Protein AF-A0A8B6CES2-F1 (afdb_monomer_lite)

Organism: Mytilus galloprovincialis (NCBI:txid29158)

Secondary structure (DSSP, 8-state):
-HHHHHHHHHHHSTT----SS-SSGGG-HHHHHHHHHHHHHTT---HHHHTT---TT-B--TTHHHH-TTSPBPPPP-SHHHHHHHHHHHHIIIIIHHHHHHHHHHHHHHHHHHHHHHHHHHHHHHHHHHHTSPPTTTHHHHHHHHHHHHHHHHHHHHTT-SS----SSSHHHHHHHHHHHHHHHHHHHHHHHTT--

Radius of gyration: 34.1 Å; chains: 1; bounding box: 51×44×96 Å

pLDDT: mean 79.06, std 12.4, range [38.41, 93.06]

InterPro domains:
  IPR050927 Transient receptor potential cation channel M [PTHR13800] (5-192)

Foldseek 3Di:
DQVLLVVQCCQQDPPDDQPCDDPDPVLRCVCSSPVQLVVLLVPDNPVCSSQQVDPPQADCDPVPVVVDSVHHHGTDGDPPSVVSSVVSSCCSVPVVVVVVVVVCVVVCVVVVVVVVVVVVVVVVVVVVVCVPADDPPCRVVVVVVVVVVCCVVVVVVVVVPVDDDDDDPPPPVVVVVVVVVVVVVVVVVVCVVVVVD

Sequence (197 aa):
MFAAGIVYHANVYPNHTVKAFPRDIQYWQIWSILKIPYWQVYGELNLDVLEGSEDTGCTSNSTLWKNDPSISRCPTSDWLPPVIAAIYMMLTNWLLLNIVIAMFSARFNLIMTKSSQKWRYHRHSVVIEYEHKIPSPLNIPFRVLIILFYVMCYLPFYLCNECAEETIQGHGIDEMLQRQREFARVILEEEKDKGLI

Structure (mmCIF, N/CA/C/O backbone):
data_AF-A0A8B6CES2-F1
#
_entry.id   AF-A0A8B6CES2-F1
#
loop_
_atom_site.group_PDB
_atom_site.id
_atom_site.type_symbol
_atom_site.label_atom_id
_atom_site.label_alt_id
_atom_site.label_comp_id
_atom_site.label_asym_id
_atom_site.label_entity_id
_atom_site.label_seq_id
_atom_site.pdbx_PDB_ins_code
_atom_site.Cartn_x
_atom_site.Cartn_y
_atom_site.Cartn_z
_atom_site.occupancy
_atom_site.B_iso_or_equiv
_atom_site.auth_seq_id
_atom_site.auth_comp_id
_atom_site.auth_asym_id
_atom_site.auth_atom_id
_atom_site.pdbx_PDB_model_num
ATOM 1 N N . MET A 1 1 ? 2.239 -6.691 -9.154 1.00 87.88 1 MET A N 1
ATOM 2 C CA . MET A 1 1 ? 3.319 -5.715 -8.895 1.00 87.88 1 MET A CA 1
ATOM 3 C C . MET A 1 1 ? 4.650 -6.173 -9.477 1.00 87.88 1 MET A C 1
ATOM 5 O O . MET A 1 1 ? 4.931 -5.752 -10.585 1.00 87.88 1 MET A O 1
ATOM 9 N N . PHE A 1 2 ? 5.416 -7.069 -8.835 1.00 91.00 2 PHE A N 1
ATOM 10 C CA . PHE A 1 2 ? 6.746 -7.483 -9.335 1.00 91.00 2 PHE A CA 1
ATOM 11 C C . PHE A 1 2 ? 6.748 -7.993 -10.784 1.00 91.00 2 PHE A C 1
ATOM 13 O O . PHE A 1 2 ? 7.552 -7.530 -11.582 1.00 91.00 2 PHE A O 1
ATOM 20 N N . ALA A 1 3 ? 5.825 -8.894 -11.138 1.00 91.62 3 ALA A N 1
ATOM 21 C CA . ALA A 1 3 ? 5.741 -9.430 -12.498 1.00 91.62 3 ALA A CA 1
ATOM 22 C C . ALA A 1 3 ? 5.507 -8.327 -13.548 1.00 91.62 3 ALA A C 1
ATOM 24 O O . ALA A 1 3 ? 6.270 -8.219 -14.501 1.00 91.62 3 ALA A O 1
ATOM 25 N N . ALA A 1 4 ? 4.506 -7.466 -13.332 1.00 92.06 4 ALA A N 1
ATOM 26 C CA . ALA A 1 4 ? 4.221 -6.337 -14.220 1.00 92.06 4 ALA A CA 1
ATOM 27 C C . ALA A 1 4 ? 5.411 -5.366 -14.311 1.00 92.06 4 ALA A C 1
ATOM 29 O O . ALA A 1 4 ? 5.800 -4.981 -15.406 1.00 92.06 4 ALA A O 1
ATOM 30 N N . GLY A 1 5 ? 6.048 -5.050 -13.178 1.00 92.38 5 GLY A N 1
ATOM 31 C CA . GLY A 1 5 ? 7.231 -4.191 -13.137 1.00 92.38 5 GLY A CA 1
ATOM 32 C C . GLY A 1 5 ? 8.399 -4.734 -13.960 1.00 92.38 5 GLY A C 1
ATOM 33 O O . GLY A 1 5 ? 9.013 -3.983 -14.712 1.00 92.38 5 GLY A O 1
ATOM 34 N N . ILE A 1 6 ? 8.695 -6.038 -13.857 1.00 91.31 6 ILE A N 1
ATOM 35 C CA . ILE A 1 6 ? 9.759 -6.680 -14.650 1.00 91.31 6 ILE A CA 1
ATOM 36 C C . ILE A 1 6 ? 9.425 -6.597 -16.139 1.00 91.31 6 ILE A C 1
ATOM 38 O O . ILE A 1 6 ? 10.293 -6.256 -16.939 1.00 91.31 6 ILE A O 1
ATOM 42 N N . VAL A 1 7 ? 8.172 -6.872 -16.510 1.00 92.56 7 VAL A N 1
ATOM 43 C CA . VAL A 1 7 ? 7.740 -6.827 -17.911 1.00 92.56 7 VAL A CA 1
ATOM 44 C C . VAL A 1 7 ? 7.814 -5.407 -18.472 1.00 92.56 7 VAL A C 1
ATOM 46 O O . VAL A 1 7 ? 8.318 -5.233 -19.579 1.00 92.56 7 VAL A O 1
ATOM 49 N N . TYR A 1 8 ? 7.392 -4.386 -17.724 1.00 92.25 8 TYR A N 1
ATOM 50 C CA . TYR A 1 8 ? 7.547 -2.992 -18.150 1.00 92.25 8 TYR A CA 1
ATOM 51 C C . TYR A 1 8 ? 9.015 -2.640 -18.357 1.00 92.25 8 TYR A C 1
ATOM 53 O O . TYR A 1 8 ? 9.394 -2.186 -19.429 1.00 92.25 8 TYR A O 1
ATOM 61 N N . HIS A 1 9 ? 9.856 -2.917 -17.363 1.00 89.19 9 HIS A N 1
ATOM 62 C CA . HIS A 1 9 ? 11.268 -2.555 -17.407 1.00 89.19 9 HIS A CA 1
ATOM 63 C C . HIS A 1 9 ? 12.026 -3.267 -18.539 1.00 89.19 9 HIS A C 1
ATOM 65 O O . HIS A 1 9 ? 12.917 -2.679 -19.147 1.00 89.19 9 HIS A O 1
ATOM 71 N N . ALA A 1 10 ? 11.669 -4.519 -18.842 1.00 89.75 10 ALA A N 1
ATOM 72 C CA . ALA A 1 10 ? 12.289 -5.299 -19.911 1.00 89.75 10 ALA A CA 1
ATOM 73 C C . ALA A 1 10 ? 11.923 -4.810 -21.322 1.00 89.75 10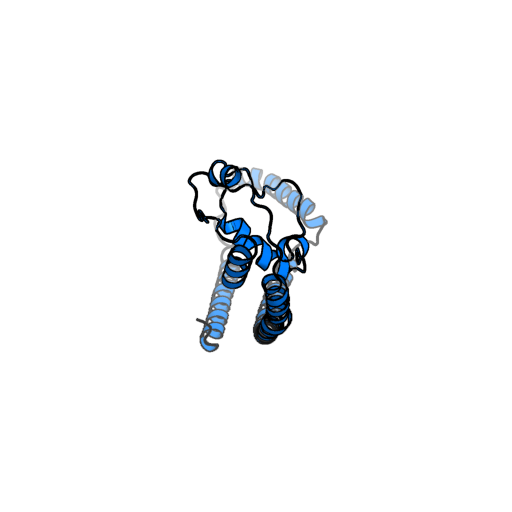 ALA A C 1
ATOM 75 O O . ALA A 1 10 ? 12.769 -4.884 -22.210 1.00 89.75 10 ALA A O 1
ATOM 76 N N . ASN A 1 11 ? 10.693 -4.323 -21.530 1.00 91.12 11 ASN A N 1
ATOM 77 C CA . ASN A 1 11 ? 10.252 -3.813 -22.834 1.00 91.12 11 ASN A CA 1
ATOM 78 C C . ASN A 1 11 ? 10.656 -2.346 -23.033 1.00 91.12 11 ASN A C 1
ATOM 80 O O . ASN A 1 11 ? 11.276 -2.011 -24.033 1.00 91.12 11 ASN A O 1
ATOM 84 N N . VAL A 1 12 ? 10.415 -1.488 -22.037 1.00 89.38 12 VAL A N 1
ATOM 85 C CA . VAL A 1 12 ? 10.734 -0.051 -22.115 1.00 89.38 12 VAL A CA 1
ATOM 86 C C . VAL A 1 12 ? 12.241 0.190 -22.261 1.00 89.38 12 VAL A C 1
ATOM 88 O O . VAL A 1 12 ? 12.670 1.096 -22.977 1.00 89.38 12 VAL A O 1
ATOM 91 N N . TYR A 1 13 ? 13.071 -0.638 -21.622 1.00 87.44 13 TYR A N 1
ATOM 92 C CA . TYR A 1 13 ? 14.521 -0.575 -21.755 1.00 87.44 13 TYR A CA 1
ATOM 93 C C . TYR A 1 13 ? 15.038 -1.889 -22.368 1.00 87.44 13 TYR A C 1
ATOM 95 O O . TYR A 1 13 ? 15.387 -2.822 -21.654 1.00 87.44 13 TYR A O 1
ATOM 103 N N . PRO A 1 14 ? 15.156 -2.020 -23.693 1.00 85.38 14 PRO A N 1
ATOM 104 C CA . PRO A 1 14 ? 15.777 -3.203 -24.280 1.00 85.38 14 PRO A CA 1
ATOM 105 C C . PRO A 1 14 ? 17.305 -3.161 -24.104 1.00 85.38 14 PRO A C 1
ATOM 107 O O . PRO A 1 14 ? 17.926 -2.096 -24.160 1.00 85.38 14 PRO A O 1
ATOM 110 N N . ASN A 1 15 ? 17.938 -4.325 -23.916 1.00 81.56 15 ASN A N 1
ATOM 111 C CA . ASN A 1 15 ? 19.404 -4.495 -23.848 1.00 81.56 15 ASN A CA 1
ATOM 112 C C . ASN A 1 15 ? 20.144 -3.646 -22.790 1.00 81.56 15 ASN A C 1
ATOM 114 O O . ASN A 1 15 ? 21.364 -3.459 -22.875 1.00 81.56 15 ASN A O 1
ATOM 118 N N . HIS A 1 16 ? 19.436 -3.145 -21.782 1.00 79.12 16 HIS A N 1
ATOM 119 C CA . HIS A 1 16 ? 20.048 -2.558 -20.596 1.00 79.12 16 HIS A CA 1
ATOM 120 C C . HIS A 1 16 ? 20.350 -3.667 -19.575 1.00 79.12 16 HIS A C 1
ATOM 122 O O . HIS A 1 16 ? 19.599 -4.630 -19.424 1.00 79.12 16 HIS A O 1
ATOM 128 N N . THR A 1 17 ? 21.470 -3.557 -18.868 1.00 75.38 17 THR A N 1
ATOM 129 C CA . THR A 1 17 ? 21.812 -4.513 -17.811 1.00 75.38 17 THR A CA 1
ATOM 130 C C . THR A 1 17 ? 21.247 -4.026 -16.486 1.00 75.38 17 THR A C 1
ATOM 132 O O . THR A 1 17 ? 21.699 -2.997 -15.979 1.00 75.38 17 THR A O 1
ATOM 135 N N . VAL A 1 18 ? 20.303 -4.772 -15.911 1.00 72.44 18 VAL A N 1
ATOM 136 C CA . VAL A 1 18 ? 19.785 -4.478 -14.572 1.00 72.44 18 VAL A CA 1
ATOM 137 C C . VAL A 1 18 ? 20.787 -4.951 -13.524 1.00 72.44 18 VAL A C 1
ATOM 139 O O . VAL A 1 18 ? 21.041 -6.147 -13.385 1.00 72.44 18 VAL A O 1
ATOM 142 N N . LYS A 1 19 ? 21.332 -4.024 -12.742 1.00 75.88 19 LYS A N 1
ATOM 143 C CA . LYS A 1 19 ? 22.009 -4.322 -11.480 1.00 75.88 19 LYS A CA 1
ATOM 144 C C . LYS A 1 19 ? 20.987 -4.094 -10.373 1.00 75.88 19 LYS A C 1
ATOM 146 O O . LYS A 1 19 ? 20.795 -2.969 -9.932 1.00 75.88 19 LYS A O 1
ATOM 151 N N . ALA A 1 20 ? 20.305 -5.159 -9.950 1.00 73.44 20 ALA A N 1
ATOM 152 C CA . ALA A 1 20 ? 19.229 -5.056 -8.958 1.00 73.44 20 ALA A CA 1
ATOM 153 C C . ALA A 1 20 ? 19.722 -4.521 -7.600 1.00 73.44 20 ALA A C 1
ATOM 155 O O . ALA A 1 20 ? 19.025 -3.738 -6.958 1.00 73.44 20 ALA A O 1
ATOM 156 N N . PHE A 1 21 ? 20.941 -4.904 -7.206 1.00 76.25 21 PHE A N 1
ATOM 157 C CA . PHE A 1 21 ? 21.564 -4.532 -5.936 1.00 76.25 21 PHE A CA 1
ATOM 158 C C . PHE A 1 21 ? 22.989 -4.005 -6.167 1.00 76.25 21 PHE A C 1
ATOM 160 O O . PHE A 1 21 ? 23.962 -4.743 -5.984 1.00 76.25 21 PHE A O 1
ATOM 167 N N . PRO A 1 22 ? 23.152 -2.754 -6.633 1.00 74.62 22 PRO A N 1
ATOM 168 C CA . PRO A 1 22 ? 24.457 -2.116 -6.666 1.00 74.62 22 PRO A CA 1
ATOM 169 C C . PRO A 1 22 ? 24.943 -1.819 -5.241 1.00 74.62 22 PRO A C 1
ATOM 171 O O . PRO A 1 22 ? 24.160 -1.772 -4.289 1.00 74.62 22 PRO A O 1
ATOM 174 N N . ARG A 1 23 ? 26.261 -1.627 -5.107 1.00 73.12 23 ARG A N 1
ATOM 175 C CA . ARG A 1 23 ? 26.931 -1.361 -3.823 1.00 73.12 23 ARG A CA 1
ATOM 176 C C . ARG A 1 23 ? 26.401 -0.082 -3.160 1.00 73.12 23 ARG A C 1
ATOM 178 O O . ARG A 1 23 ? 26.216 -0.053 -1.950 1.00 73.12 23 ARG A O 1
ATOM 185 N N . ASP A 1 24 ? 26.112 0.928 -3.974 1.00 79.19 24 ASP A N 1
ATOM 186 C CA . ASP A 1 24 ? 25.539 2.200 -3.551 1.00 79.19 24 ASP A CA 1
ATOM 187 C C . ASP A 1 24 ? 24.006 2.131 -3.568 1.00 79.19 24 ASP A C 1
ATOM 189 O O . ASP A 1 24 ? 23.379 1.949 -4.616 1.00 79.19 24 ASP A O 1
ATOM 193 N N . ILE A 1 25 ? 23.390 2.306 -2.396 1.00 76.81 25 ILE A N 1
ATOM 194 C CA . ILE A 1 25 ? 21.932 2.204 -2.202 1.00 76.81 25 ILE A CA 1
ATOM 195 C C . ILE A 1 25 ? 21.120 3.220 -3.018 1.00 76.81 25 ILE A C 1
ATOM 197 O O . ILE A 1 25 ? 19.957 2.976 -3.331 1.00 76.81 25 ILE A O 1
ATOM 201 N N . GLN A 1 26 ? 21.736 4.343 -3.395 1.00 73.62 26 GLN A N 1
ATOM 202 C CA . GLN A 1 26 ? 21.092 5.418 -4.153 1.00 73.62 26 GLN A CA 1
ATOM 203 C C . GLN A 1 26 ? 20.733 5.009 -5.592 1.00 73.62 26 GLN A C 1
ATOM 205 O O . GLN A 1 26 ? 19.827 5.599 -6.173 1.00 73.62 26 GLN A O 1
ATOM 210 N N . TYR A 1 27 ? 21.377 3.975 -6.149 1.00 72.06 27 TYR A N 1
ATOM 211 C CA . TYR A 1 27 ? 21.180 3.533 -7.540 1.00 72.06 27 TYR A CA 1
ATOM 212 C C . TYR A 1 27 ? 20.424 2.202 -7.655 1.00 72.06 27 TYR A C 1
ATOM 214 O O . TYR A 1 27 ? 20.539 1.490 -8.653 1.00 72.06 27 TYR A O 1
ATOM 222 N N . TRP A 1 28 ? 19.664 1.820 -6.627 1.00 82.00 28 TRP A N 1
ATOM 223 C CA . TRP A 1 28 ? 18.900 0.573 -6.620 1.00 82.00 28 TRP A CA 1
ATOM 224 C C . TRP A 1 28 ? 17.799 0.561 -7.689 1.00 82.00 28 TRP A C 1
ATOM 226 O O . TRP A 1 28 ? 16.726 1.141 -7.522 1.00 82.00 28 TRP A O 1
ATOM 236 N N . GLN A 1 29 ? 18.034 -0.190 -8.765 1.00 79.56 29 GLN A N 1
ATOM 237 C CA . GLN A 1 29 ? 17.089 -0.348 -9.876 1.00 79.56 29 GLN A CA 1
ATOM 238 C C . GLN A 1 29 ? 15.868 -1.207 -9.513 1.00 79.56 29 GLN A C 1
ATOM 240 O O . GLN A 1 29 ? 14.868 -1.212 -10.220 1.00 79.56 29 GLN A O 1
ATOM 245 N N . ILE A 1 30 ? 15.879 -1.908 -8.375 1.00 84.75 30 ILE A N 1
ATOM 246 C CA . ILE A 1 30 ? 14.672 -2.599 -7.905 1.00 84.75 30 ILE A CA 1
ATOM 247 C C . ILE A 1 30 ? 13.523 -1.617 -7.615 1.00 84.75 30 ILE A C 1
ATOM 249 O O . ILE A 1 30 ? 12.355 -1.939 -7.843 1.00 84.75 30 ILE A O 1
ATOM 253 N N . TRP A 1 31 ? 13.841 -0.387 -7.193 1.00 85.69 31 TRP A N 1
ATOM 254 C CA . TRP A 1 31 ? 12.841 0.651 -6.954 1.00 85.69 31 TRP A CA 1
ATOM 255 C C . TRP A 1 31 ? 12.224 1.182 -8.249 1.00 85.69 31 TRP A C 1
ATOM 257 O O . TRP A 1 31 ? 11.029 1.469 -8.260 1.00 85.69 31 TRP A O 1
ATOM 267 N N . SER A 1 32 ? 12.978 1.261 -9.356 1.00 81.50 32 SER A N 1
ATOM 268 C CA . SER A 1 32 ? 12.413 1.669 -10.653 1.00 81.50 32 SER A CA 1
ATOM 269 C C . SER A 1 32 ? 11.418 0.640 -11.194 1.00 81.50 32 SER A C 1
ATOM 271 O O . SER A 1 32 ? 10.413 1.021 -11.788 1.00 81.50 32 SER A O 1
ATOM 273 N N . ILE A 1 33 ? 11.648 -0.645 -10.913 1.00 89.31 33 ILE A N 1
ATOM 274 C CA . ILE A 1 33 ? 10.761 -1.758 -11.279 1.00 89.31 33 ILE A CA 1
ATOM 275 C C . ILE A 1 33 ? 9.475 -1.751 -10.437 1.00 89.31 33 ILE A C 1
ATOM 277 O O . ILE A 1 33 ? 8.392 -2.030 -10.951 1.00 89.31 33 ILE A O 1
ATOM 281 N N . LEU A 1 34 ? 9.573 -1.441 -9.141 1.00 90.50 34 LEU A N 1
ATOM 282 C CA . LEU A 1 34 ? 8.436 -1.500 -8.218 1.00 90.50 34 LEU A CA 1
ATOM 283 C C . LEU A 1 34 ? 7.567 -0.244 -8.204 1.00 90.50 34 LEU A C 1
ATOM 285 O O . LEU A 1 34 ? 6.356 -0.365 -8.017 1.00 90.50 34 LEU A O 1
ATOM 289 N N . LYS A 1 35 ? 8.153 0.943 -8.409 1.00 90.25 35 LYS A N 1
ATOM 290 C CA . LYS A 1 35 ? 7.433 2.218 -8.268 1.00 90.25 35 LYS A CA 1
ATOM 291 C C . LYS A 1 35 ? 6.259 2.333 -9.243 1.00 90.25 35 LYS A C 1
ATOM 293 O O . LYS A 1 35 ? 5.164 2.689 -8.831 1.00 90.25 35 LYS A O 1
ATOM 298 N N . ILE A 1 36 ? 6.464 1.978 -10.511 1.00 90.81 36 ILE A N 1
ATOM 299 C CA . ILE A 1 36 ? 5.469 2.149 -11.579 1.00 90.81 36 ILE A CA 1
ATOM 300 C C . ILE A 1 36 ? 4.192 1.333 -11.294 1.00 90.81 36 ILE A C 1
ATOM 302 O O . ILE A 1 36 ? 3.127 1.930 -11.149 1.00 90.81 36 ILE A O 1
ATOM 306 N N . PRO A 1 37 ? 4.250 -0.006 -11.127 1.00 92.19 37 PRO A N 1
ATOM 307 C CA . PRO A 1 37 ? 3.050 -0.797 -10.848 1.00 92.19 37 PRO A CA 1
ATOM 308 C C . PRO A 1 37 ? 2.455 -0.544 -9.453 1.00 92.19 37 PRO A C 1
ATOM 310 O O . PRO A 1 37 ? 1.332 -0.974 -9.195 1.00 92.19 37 PRO A O 1
ATOM 313 N N . TYR A 1 38 ? 3.192 0.090 -8.535 1.00 91.81 38 TYR A N 1
ATOM 314 C CA . TYR A 1 38 ? 2.670 0.517 -7.237 1.00 91.81 38 TYR A CA 1
ATOM 315 C C . TYR A 1 38 ? 1.786 1.760 -7.384 1.00 91.81 38 TYR A C 1
ATOM 317 O O . TYR A 1 38 ? 0.620 1.718 -7.000 1.00 91.81 38 TYR A O 1
ATOM 325 N N . TRP A 1 39 ? 2.307 2.826 -7.999 1.00 92.56 39 TRP A N 1
ATOM 326 C CA . TRP A 1 39 ? 1.576 4.080 -8.218 1.00 92.56 39 TRP A CA 1
ATOM 327 C C . TRP A 1 39 ? 0.337 3.897 -9.103 1.00 92.56 39 TRP A C 1
ATOM 329 O O . TRP A 1 39 ? -0.702 4.499 -8.832 1.00 92.56 39 TRP A O 1
ATOM 339 N N . GLN A 1 40 ? 0.385 2.953 -10.049 1.00 91.38 40 GLN A N 1
ATOM 340 C CA . GLN A 1 40 ? -0.773 2.560 -10.858 1.00 91.38 40 GLN A CA 1
ATOM 341 C C . GLN A 1 40 ? -1.982 2.148 -10.004 1.00 91.38 40 GLN A C 1
ATOM 343 O O . GLN A 1 40 ? -3.100 2.558 -10.294 1.00 91.38 40 GLN A O 1
ATOM 348 N N . VAL A 1 41 ? -1.781 1.430 -8.892 1.00 90.50 41 VAL A N 1
ATOM 349 C CA . VAL A 1 41 ? -2.888 1.033 -7.996 1.00 90.50 41 VAL A CA 1
ATOM 350 C C . VAL A 1 41 ? -3.593 2.243 -7.376 1.00 90.50 41 VAL A C 1
ATOM 352 O O . VAL A 1 41 ? -4.784 2.176 -7.086 1.00 90.50 41 VAL A O 1
ATOM 355 N N . TYR A 1 42 ? -2.877 3.353 -7.208 1.00 88.94 42 TYR A N 1
ATOM 356 C CA . TYR A 1 42 ? -3.411 4.611 -6.688 1.00 88.94 42 TYR A CA 1
ATOM 357 C C . TYR A 1 42 ? -3.947 5.549 -7.782 1.00 88.94 42 TYR A C 1
ATOM 359 O O . TYR A 1 42 ? -4.450 6.621 -7.460 1.00 88.94 42 TYR A O 1
ATOM 367 N N . GLY A 1 43 ? -3.889 5.146 -9.057 1.00 89.00 43 GLY A N 1
ATOM 368 C CA . GLY A 1 43 ? -4.430 5.901 -10.192 1.00 89.00 43 GLY A CA 1
ATOM 369 C C . GLY A 1 43 ? -3.407 6.717 -10.986 1.00 89.00 43 GLY A C 1
ATOM 370 O O . GLY A 1 43 ? -3.786 7.373 -11.952 1.00 89.00 43 GLY A O 1
ATOM 371 N N . GLU A 1 44 ? -2.123 6.662 -10.637 1.00 91.44 44 GLU A N 1
ATOM 372 C CA . GLU A 1 44 ? -1.058 7.344 -11.377 1.00 91.44 44 GLU A CA 1
ATOM 373 C C . GLU A 1 44 ? -0.420 6.376 -12.387 1.00 91.44 44 GLU A C 1
ATOM 375 O O . GLU A 1 44 ? 0.288 5.434 -12.026 1.00 91.44 44 GLU A O 1
ATOM 380 N N . LEU A 1 45 ? -0.735 6.568 -13.672 1.00 88.31 45 LEU A N 1
ATOM 381 C CA . LEU A 1 45 ? -0.409 5.603 -14.729 1.00 88.31 45 LEU A CA 1
ATOM 382 C C . LEU A 1 45 ? 0.998 5.758 -15.321 1.00 88.31 45 LEU A C 1
ATOM 384 O O . LEU A 1 45 ? 1.563 4.745 -15.740 1.00 88.31 45 LEU A O 1
ATOM 388 N N . ASN A 1 46 ? 1.541 6.983 -15.345 1.00 88.50 46 ASN A N 1
ATOM 389 C CA . ASN A 1 46 ? 2.829 7.336 -15.962 1.00 88.50 46 ASN A CA 1
ATOM 390 C C . ASN A 1 46 ? 2.974 6.801 -17.400 1.00 88.50 46 ASN A C 1
ATOM 392 O O . ASN A 1 46 ? 3.923 6.089 -17.732 1.00 88.50 46 ASN A O 1
ATOM 396 N N . LEU A 1 47 ? 1.965 7.087 -18.236 1.00 89.00 47 LEU A N 1
ATOM 397 C CA . LEU A 1 47 ? 1.877 6.598 -19.620 1.00 89.00 47 LEU A CA 1
ATOM 398 C C . LEU A 1 47 ? 3.017 7.110 -20.502 1.00 89.00 47 LEU A C 1
ATOM 400 O O . LEU A 1 47 ? 3.472 6.387 -21.373 1.00 89.00 47 LEU A O 1
ATOM 404 N N . ASP A 1 48 ? 3.517 8.305 -20.230 1.00 88.25 48 ASP A N 1
ATOM 405 C CA . ASP A 1 48 ? 4.671 8.921 -20.877 1.00 88.25 48 ASP A CA 1
ATOM 406 C C . ASP A 1 48 ? 5.945 8.065 -20.786 1.00 88.25 48 ASP A C 1
ATOM 408 O O . ASP A 1 48 ? 6.675 7.916 -21.770 1.00 88.25 48 ASP A O 1
ATOM 412 N N . VAL A 1 49 ? 6.172 7.429 -19.634 1.00 87.50 49 VAL A N 1
ATOM 413 C CA . VAL A 1 49 ? 7.287 6.489 -19.431 1.00 87.50 49 VAL A CA 1
ATOM 414 C C . VAL A 1 49 ? 7.037 5.179 -20.192 1.00 87.50 49 VAL A C 1
ATOM 416 O O . VAL A 1 49 ? 7.960 4.603 -20.768 1.00 87.50 49 VAL A O 1
ATOM 419 N N . LEU A 1 50 ? 5.793 4.679 -20.181 1.00 89.00 50 LEU A N 1
ATOM 420 C CA . LEU A 1 50 ? 5.424 3.387 -20.781 1.00 89.00 50 LEU A CA 1
ATOM 421 C C . LEU A 1 50 ? 5.344 3.429 -22.313 1.00 89.00 50 LEU A C 1
ATOM 423 O O . LEU A 1 50 ? 5.678 2.437 -22.956 1.00 89.00 50 LEU A O 1
ATOM 427 N N . GLU A 1 51 ? 4.887 4.541 -22.882 1.00 89.06 51 GLU A N 1
ATOM 428 C CA . GLU A 1 51 ? 4.786 4.777 -24.327 1.00 89.06 51 GLU A CA 1
ATOM 429 C C . GLU A 1 51 ? 6.114 5.252 -24.930 1.00 89.06 51 GLU A C 1
ATOM 431 O O . GLU A 1 51 ? 6.245 5.322 -26.154 1.00 89.06 51 GLU A O 1
ATOM 436 N N . GLY A 1 52 ? 7.112 5.541 -24.090 1.00 84.06 52 GLY A N 1
ATOM 437 C CA . GLY A 1 52 ? 8.439 5.966 -24.518 1.00 84.06 52 GLY A CA 1
ATOM 438 C C . GLY A 1 52 ? 8.498 7.401 -25.033 1.00 84.06 52 GLY A C 1
ATOM 439 O O . GLY A 1 52 ? 9.338 7.698 -25.875 1.00 84.06 52 GLY A O 1
ATOM 440 N N . SER A 1 53 ? 7.609 8.277 -24.558 1.00 81.19 53 SER A N 1
ATOM 441 C CA . SER A 1 53 ? 7.589 9.702 -24.913 1.00 81.19 53 SER A CA 1
ATOM 442 C C . SER A 1 53 ? 8.297 10.599 -23.888 1.00 81.19 53 SER A C 1
ATOM 444 O O . SER A 1 53 ? 8.362 11.813 -24.076 1.00 81.19 53 SER A O 1
ATOM 446 N N . GLU A 1 54 ? 8.788 10.036 -22.781 1.00 80.69 54 GLU A N 1
ATOM 447 C CA . GLU A 1 54 ? 9.549 10.763 -21.759 1.00 80.69 54 GLU A CA 1
ATOM 448 C C . GLU A 1 54 ? 11.019 10.958 -22.189 1.00 80.69 54 GLU A C 1
ATOM 450 O O . GLU A 1 54 ? 11.848 10.061 -22.047 1.00 80.69 54 GLU A O 1
ATOM 455 N N . ASP A 1 55 ? 11.349 12.158 -22.681 1.00 69.12 55 ASP A N 1
ATOM 456 C CA . ASP A 1 55 ? 12.690 12.515 -23.193 1.00 69.12 55 ASP A CA 1
ATOM 457 C C . ASP A 1 55 ? 13.509 13.434 -22.256 1.00 69.12 55 ASP A C 1
ATOM 459 O O . ASP A 1 55 ? 14.583 13.933 -22.610 1.00 69.12 55 ASP A O 1
ATOM 463 N N . THR A 1 56 ? 13.040 13.706 -21.036 1.00 75.94 56 THR A N 1
ATOM 464 C CA . THR A 1 56 ? 13.718 14.659 -20.143 1.00 75.94 56 THR A CA 1
ATOM 465 C C . THR A 1 56 ? 14.913 14.033 -19.420 1.00 75.94 56 THR A C 1
ATOM 467 O O . THR A 1 56 ? 14.749 13.247 -18.492 1.00 75.94 56 THR A O 1
ATOM 470 N N . GLY A 1 57 ? 16.134 14.440 -19.789 1.00 77.38 57 GLY A N 1
ATOM 471 C CA . GLY A 1 57 ? 17.355 14.133 -19.026 1.00 77.38 57 GLY A CA 1
ATOM 472 C C . GLY A 1 57 ? 17.923 12.722 -19.218 1.00 77.38 57 GLY A C 1
ATOM 473 O O . GLY A 1 57 ? 18.700 12.264 -18.383 1.00 77.38 57 GLY A O 1
ATOM 474 N N . CYS A 1 58 ? 17.560 12.041 -20.306 1.00 83.50 58 CYS A N 1
ATOM 475 C CA . CYS A 1 58 ? 18.010 10.688 -20.628 1.00 83.50 58 CYS A CA 1
ATOM 476 C C . CYS A 1 58 ? 18.993 10.665 -21.817 1.00 83.50 58 CYS A C 1
ATOM 478 O O . CYS A 1 58 ? 19.144 11.645 -22.549 1.00 83.50 58 CYS A O 1
ATOM 480 N N . THR A 1 59 ? 19.688 9.540 -22.032 1.00 84.56 59 THR A N 1
ATOM 481 C CA . THR A 1 59 ? 20.549 9.347 -23.213 1.00 84.56 59 THR A CA 1
ATOM 482 C C . THR A 1 59 ? 20.271 8.038 -23.950 1.00 84.56 59 THR A C 1
ATOM 484 O O . THR A 1 59 ? 20.106 6.975 -23.347 1.00 84.56 59 THR A O 1
ATOM 487 N N . SER A 1 60 ? 20.291 8.088 -25.283 1.00 82.38 60 SER A N 1
ATOM 488 C CA . SER A 1 60 ? 20.197 6.900 -26.146 1.00 82.38 60 SER A CA 1
ATOM 489 C C . SER A 1 60 ? 21.560 6.244 -26.403 1.00 82.38 60 SER A C 1
ATOM 491 O O . SER A 1 60 ? 21.627 5.106 -26.875 1.00 82.38 60 SER A O 1
ATOM 493 N N . ASN A 1 61 ? 22.669 6.922 -26.075 1.00 85.38 61 ASN A N 1
ATOM 494 C CA . ASN A 1 61 ? 24.011 6.420 -26.358 1.00 85.38 61 ASN A CA 1
ATOM 495 C C . ASN A 1 61 ? 24.426 5.308 -25.382 1.00 85.38 61 ASN A C 1
ATOM 497 O O . ASN A 1 61 ? 24.577 5.535 -24.182 1.00 85.38 61 ASN A O 1
ATOM 501 N N . SER A 1 62 ? 24.674 4.112 -25.927 1.00 80.56 62 SER A N 1
ATOM 502 C CA . SER A 1 62 ? 24.994 2.911 -25.150 1.00 80.56 62 SER A CA 1
ATOM 503 C C . SER A 1 62 ? 26.269 2.965 -24.320 1.00 80.56 62 SER A C 1
ATOM 505 O O . SER A 1 62 ? 26.383 2.212 -23.357 1.00 80.56 62 SER A O 1
ATOM 507 N N . THR A 1 63 ? 27.220 3.832 -24.653 1.00 83.25 63 THR A N 1
ATOM 508 C CA . THR A 1 63 ? 28.460 3.956 -23.879 1.00 83.25 63 THR A CA 1
ATOM 509 C C . THR A 1 63 ? 28.280 4.823 -22.637 1.00 83.25 63 THR A C 1
ATOM 511 O O . THR A 1 63 ? 28.932 4.569 -21.631 1.00 83.25 63 THR A O 1
ATOM 514 N N . LEU A 1 64 ? 27.369 5.799 -22.668 1.00 83.56 64 LEU A N 1
ATOM 515 C CA . LEU A 1 64 ? 27.174 6.746 -21.569 1.00 83.56 64 LEU A CA 1
ATOM 516 C C . LEU A 1 64 ? 26.443 6.096 -20.386 1.00 83.56 64 LEU A C 1
ATOM 518 O O . LEU A 1 64 ? 26.999 6.035 -19.293 1.00 83.56 64 LEU A O 1
ATOM 522 N N . TRP A 1 65 ? 25.266 5.502 -20.613 1.00 79.75 65 TRP A N 1
ATOM 523 C CA . TRP A 1 65 ? 24.472 4.874 -19.540 1.00 79.75 65 TRP A CA 1
ATOM 524 C C . TRP A 1 65 ? 25.039 3.538 -19.025 1.00 79.75 65 TRP A C 1
ATOM 526 O O . TRP A 1 65 ? 24.614 3.042 -17.985 1.00 79.75 65 TRP A O 1
ATOM 536 N N . LYS A 1 66 ? 25.992 2.911 -19.735 1.00 80.75 66 LYS A N 1
ATOM 537 C CA . LYS A 1 66 ? 26.701 1.714 -19.231 1.00 80.75 66 LYS A CA 1
ATOM 538 C C . LYS A 1 66 ? 27.825 2.060 -18.264 1.00 80.75 66 LYS A C 1
ATOM 540 O O . LYS A 1 66 ? 28.084 1.287 -17.340 1.00 80.75 66 LYS A O 1
ATOM 545 N N . ASN A 1 67 ? 28.512 3.169 -18.524 1.00 81.00 67 ASN A N 1
ATOM 546 C CA . ASN A 1 67 ? 29.702 3.570 -17.783 1.00 81.00 67 ASN A CA 1
ATOM 547 C C . ASN A 1 67 ? 29.350 4.398 -16.546 1.00 81.00 67 ASN A C 1
ATOM 549 O O . ASN A 1 67 ? 30.047 4.291 -15.540 1.00 81.00 67 ASN A O 1
ATOM 553 N N . ASP A 1 68 ? 28.267 5.174 -16.609 1.00 78.38 68 ASP A N 1
ATOM 554 C CA . ASP A 1 68 ? 27.819 6.027 -15.515 1.00 78.38 68 ASP A CA 1
ATOM 555 C C . ASP A 1 68 ? 26.418 5.607 -15.022 1.00 78.38 68 ASP A C 1
ATOM 557 O O . ASP A 1 68 ? 25.449 5.711 -15.778 1.00 78.38 68 ASP A O 1
ATOM 561 N N . PRO A 1 69 ? 26.277 5.132 -13.768 1.00 74.75 69 PRO A N 1
ATOM 562 C CA . PRO A 1 69 ? 24.986 4.756 -13.193 1.00 74.75 69 PRO A CA 1
ATOM 563 C C . PRO A 1 69 ? 24.064 5.949 -12.888 1.00 74.75 69 PRO A C 1
ATOM 565 O O . PRO A 1 69 ? 22.889 5.726 -12.598 1.00 74.75 69 PRO A O 1
ATOM 568 N N . SER A 1 70 ? 24.562 7.190 -12.937 1.00 76.06 70 SER A N 1
ATOM 569 C CA . SER A 1 70 ? 23.748 8.401 -12.755 1.00 76.06 70 SER A CA 1
ATOM 570 C C . SER A 1 70 ? 22.952 8.791 -14.003 1.00 76.06 70 SER A C 1
ATOM 572 O O . SER A 1 70 ? 21.972 9.528 -13.902 1.00 76.06 70 SER A O 1
ATOM 574 N N . ILE A 1 71 ? 23.338 8.271 -15.173 1.00 78.50 71 ILE A N 1
ATOM 575 C CA . ILE A 1 71 ? 22.715 8.598 -16.454 1.00 78.50 71 ILE A CA 1
ATOM 576 C C . ILE A 1 71 ? 21.672 7.531 -16.804 1.00 78.50 71 ILE A C 1
ATOM 578 O O . ILE A 1 71 ? 21.998 6.358 -16.997 1.00 78.50 71 ILE A O 1
ATOM 582 N N . SER A 1 72 ? 20.408 7.938 -16.931 1.00 80.19 72 SER A N 1
ATOM 583 C CA . SER A 1 72 ? 19.316 7.054 -17.341 1.00 80.19 72 SER A CA 1
ATOM 584 C C . SER A 1 72 ? 19.263 6.874 -18.863 1.00 80.19 72 SER A C 1
ATOM 586 O O . SER A 1 72 ? 19.562 7.774 -19.655 1.00 80.19 72 SER A O 1
ATOM 588 N N . ARG A 1 73 ? 18.867 5.673 -19.293 1.00 84.38 73 ARG A N 1
ATOM 589 C CA . ARG A 1 73 ? 18.551 5.385 -20.696 1.00 84.38 73 ARG A CA 1
ATOM 590 C C . ARG A 1 73 ? 17.167 5.953 -21.025 1.00 84.38 73 ARG A C 1
ATOM 592 O O . ARG A 1 73 ? 16.269 5.833 -20.197 1.00 84.38 73 ARG A O 1
ATOM 599 N N . CYS A 1 74 ? 16.983 6.505 -22.224 1.00 87.50 74 CYS A N 1
ATOM 600 C CA . CYS A 1 74 ? 15.651 6.913 -22.680 1.00 87.50 74 CYS A CA 1
ATOM 601 C C . CYS A 1 74 ? 14.728 5.694 -22.882 1.00 87.50 74 CYS A C 1
ATOM 603 O O . CYS A 1 74 ? 15.197 4.643 -23.350 1.00 87.50 74 CYS A O 1
ATOM 605 N N . PRO A 1 75 ? 13.441 5.800 -22.514 1.00 87.88 75 PRO A N 1
ATOM 606 C CA . PRO A 1 75 ? 12.471 4.742 -22.745 1.00 87.88 75 PRO A CA 1
ATOM 607 C C . PRO A 1 75 ? 12.257 4.534 -24.250 1.00 87.88 75 PRO A C 1
ATOM 609 O O . PRO A 1 75 ? 12.367 5.454 -25.054 1.00 87.88 75 PRO A O 1
ATOM 612 N N . THR A 1 76 ? 12.018 3.289 -24.648 1.00 87.31 76 THR A N 1
ATOM 613 C CA . THR A 1 76 ? 11.724 2.925 -26.040 1.00 87.31 76 THR A CA 1
ATOM 614 C C . THR A 1 76 ? 10.217 2.792 -26.208 1.00 87.31 76 THR A C 1
ATOM 616 O O . THR A 1 76 ? 9.551 2.233 -25.339 1.00 87.31 76 THR A O 1
ATOM 619 N N . SER A 1 77 ? 9.686 3.318 -27.312 1.00 86.81 77 SER A N 1
ATOM 620 C CA . SER A 1 77 ? 8.256 3.243 -27.598 1.00 86.81 77 SER A CA 1
ATOM 621 C C . SER A 1 77 ? 7.857 1.834 -28.029 1.00 86.81 77 SER A C 1
ATOM 623 O O . SER A 1 77 ? 8.319 1.351 -29.062 1.00 86.81 77 SER A O 1
ATOM 625 N N . ASP A 1 78 ? 6.995 1.197 -27.235 1.00 89.81 78 ASP A N 1
ATOM 626 C CA . ASP A 1 78 ? 6.408 -0.116 -27.495 1.00 89.81 78 ASP A CA 1
ATOM 627 C C . ASP A 1 78 ? 4.914 -0.116 -27.134 1.00 89.81 78 ASP A C 1
ATOM 629 O O . ASP A 1 78 ? 4.474 0.540 -26.192 1.00 89.81 78 ASP A O 1
ATOM 633 N N . TRP A 1 79 ? 4.115 -0.909 -27.852 1.00 90.25 79 TRP A N 1
ATOM 634 C CA . TRP A 1 79 ? 2.665 -1.018 -27.617 1.00 90.25 79 TRP A CA 1
ATOM 635 C C . TRP A 1 79 ? 2.298 -1.965 -26.463 1.00 90.25 79 TRP A C 1
ATOM 637 O O . TRP A 1 79 ? 1.191 -1.911 -25.928 1.00 90.25 79 TRP A O 1
ATOM 647 N N . LEU A 1 80 ? 3.208 -2.865 -26.080 1.00 92.62 80 LEU A N 1
ATOM 648 C CA . LEU A 1 80 ? 2.944 -3.902 -25.083 1.00 92.62 80 LEU A CA 1
ATOM 649 C C . LEU A 1 80 ? 2.824 -3.352 -23.643 1.00 92.62 80 LEU A C 1
ATOM 651 O O . LEU A 1 80 ? 1.872 -3.741 -22.957 1.00 92.62 80 LEU A O 1
ATOM 655 N N . PRO A 1 81 ? 3.716 -2.459 -23.157 1.00 92.69 81 PRO A N 1
ATOM 656 C CA . PRO A 1 81 ? 3.608 -1.891 -21.811 1.00 92.69 81 PRO A CA 1
ATOM 657 C C . PRO A 1 81 ? 2.246 -1.246 -21.491 1.00 92.69 81 PRO A C 1
ATOM 659 O O . PRO A 1 81 ? 1.670 -1.624 -20.465 1.00 92.69 81 PRO A O 1
ATOM 662 N N . PRO A 1 82 ? 1.671 -0.350 -22.326 1.00 91.94 82 PRO A N 1
ATOM 663 C CA . PRO A 1 82 ? 0.375 0.261 -22.020 1.00 91.94 82 PRO A CA 1
ATOM 664 C C . PRO A 1 82 ? -0.781 -0.755 -22.023 1.00 91.94 82 PRO A C 1
ATOM 666 O O . PRO A 1 82 ? -1.683 -0.663 -21.189 1.00 91.94 82 PRO A O 1
ATOM 669 N N . VAL A 1 83 ? -0.740 -1.785 -22.879 1.00 92.88 83 VAL A N 1
ATOM 670 C CA . VAL A 1 83 ? -1.747 -2.866 -22.873 1.00 92.88 83 VAL A CA 1
ATOM 671 C C . VAL A 1 83 ? -1.696 -3.670 -21.573 1.00 92.88 83 VAL A C 1
ATOM 673 O O . VAL A 1 83 ? -2.732 -3.943 -20.961 1.00 92.88 83 VAL A O 1
ATOM 676 N N . ILE A 1 84 ? -0.497 -4.026 -21.111 1.00 93.06 84 ILE A N 1
ATOM 677 C CA . ILE A 1 84 ? -0.324 -4.728 -19.834 1.00 93.06 84 ILE A CA 1
ATOM 678 C C . ILE A 1 84 ? -0.763 -3.836 -18.667 1.00 93.06 84 ILE A C 1
ATOM 680 O O . ILE A 1 84 ? -1.394 -4.342 -17.739 1.00 93.06 84 ILE A O 1
ATOM 684 N N . ALA A 1 85 ? -0.514 -2.525 -18.735 1.00 92.50 85 ALA A N 1
ATOM 685 C CA . ALA A 1 85 ? -0.999 -1.567 -17.744 1.00 92.50 85 ALA A CA 1
ATOM 686 C C . ALA A 1 85 ? -2.525 -1.526 -17.666 1.00 92.50 85 ALA A C 1
ATOM 688 O O . ALA A 1 85 ? -3.070 -1.578 -16.564 1.00 92.50 85 ALA A O 1
ATOM 689 N N . ALA A 1 86 ? -3.229 -1.542 -18.799 1.00 91.44 86 ALA A N 1
ATOM 690 C CA . ALA A 1 86 ? -4.688 -1.613 -18.815 1.00 91.44 86 ALA A CA 1
ATOM 691 C C . ALA A 1 86 ? -5.218 -2.901 -18.153 1.00 91.44 86 ALA A C 1
ATOM 693 O O . ALA A 1 86 ? -6.114 -2.845 -17.307 1.00 91.44 86 ALA A O 1
ATOM 694 N N . ILE A 1 87 ? -4.634 -4.061 -18.478 1.00 91.56 87 ILE A N 1
ATOM 695 C CA . ILE A 1 87 ? -5.018 -5.350 -17.877 1.00 91.56 87 ILE A CA 1
ATOM 696 C C . ILE A 1 87 ? -4.714 -5.361 -16.375 1.00 91.56 87 ILE A C 1
ATOM 698 O O . ILE A 1 87 ? -5.545 -5.797 -15.577 1.00 91.56 87 ILE A O 1
ATOM 702 N N . TYR A 1 88 ? -3.543 -4.863 -15.975 1.00 91.94 88 TYR A N 1
ATOM 703 C CA . TYR A 1 88 ? -3.141 -4.775 -14.575 1.00 91.94 88 TYR A CA 1
ATOM 704 C C . TYR A 1 88 ? -4.105 -3.900 -13.769 1.00 91.94 88 TYR A C 1
ATOM 706 O O . TYR A 1 88 ? -4.606 -4.353 -12.741 1.00 91.94 88 TYR A O 1
ATOM 714 N N . MET A 1 89 ? -4.438 -2.711 -14.281 1.00 89.56 89 MET A N 1
ATOM 715 C CA . MET A 1 89 ? -5.412 -1.796 -13.678 1.00 89.56 89 MET A CA 1
ATOM 716 C C . MET A 1 89 ? -6.797 -2.430 -13.562 1.00 89.56 89 MET A C 1
ATOM 718 O O . MET A 1 89 ? -7.469 -2.280 -12.544 1.00 89.56 89 MET A O 1
ATOM 722 N N . MET A 1 90 ? -7.238 -3.172 -14.579 1.00 88.44 90 MET A N 1
ATOM 723 C CA . MET A 1 90 ? -8.520 -3.871 -14.533 1.00 88.44 90 MET A CA 1
ATOM 724 C C . MET A 1 90 ? -8.539 -4.939 -13.431 1.00 88.44 90 MET A C 1
ATOM 726 O O . MET A 1 90 ? -9.504 -5.028 -12.673 1.00 88.44 90 MET A O 1
ATOM 730 N N . LEU A 1 91 ? -7.466 -5.723 -13.295 1.00 88.38 91 LEU A N 1
ATOM 731 C CA . LEU A 1 91 ? -7.349 -6.737 -12.248 1.00 88.38 91 LEU A CA 1
ATOM 732 C C . LEU A 1 91 ? -7.286 -6.109 -10.851 1.00 88.38 91 LEU A C 1
ATOM 734 O O . LEU A 1 91 ? -7.950 -6.587 -9.935 1.00 88.38 91 LEU A O 1
ATOM 738 N N . THR A 1 92 ? -6.538 -5.027 -10.655 1.00 86.38 92 THR A N 1
ATOM 739 C CA . THR A 1 92 ? -6.470 -4.370 -9.341 1.00 86.38 92 THR A CA 1
ATOM 740 C C . THR A 1 92 ? -7.790 -3.698 -8.976 1.00 86.38 92 THR A C 1
ATOM 742 O O . THR A 1 92 ? -8.227 -3.798 -7.833 1.00 86.38 92 THR A O 1
ATOM 745 N N . ASN A 1 93 ? -8.481 -3.090 -9.937 1.00 79.25 93 ASN A N 1
ATOM 746 C CA . ASN A 1 93 ? -9.742 -2.404 -9.667 1.00 79.25 93 ASN A CA 1
ATOM 747 C C . ASN A 1 93 ? -10.920 -3.371 -9.488 1.00 79.25 93 ASN A C 1
ATOM 749 O O . ASN A 1 93 ? -11.728 -3.176 -8.585 1.00 79.25 93 ASN A O 1
ATOM 753 N N . TRP A 1 94 ? -11.014 -4.441 -10.282 1.00 85.75 94 TRP A N 1
ATOM 754 C CA . TRP A 1 94 ? -12.156 -5.361 -10.222 1.00 85.75 94 TRP A CA 1
ATOM 755 C C . TRP A 1 94 ? -11.910 -6.655 -9.472 1.00 85.75 94 TRP A C 1
ATOM 757 O O . TRP A 1 94 ? -12.849 -7.196 -8.903 1.00 85.75 94 TRP A O 1
ATOM 767 N N . LEU A 1 95 ? -10.694 -7.184 -9.431 1.00 82.25 95 LEU A N 1
ATOM 768 C CA . LEU A 1 95 ? -10.443 -8.402 -8.665 1.00 82.25 95 LEU A CA 1
ATOM 769 C C . LEU A 1 95 ? -10.090 -8.051 -7.219 1.00 82.25 95 LEU A C 1
ATOM 771 O O . LEU A 1 95 ? -10.703 -8.565 -6.286 1.00 82.25 95 LEU A O 1
ATOM 775 N N . LEU A 1 96 ? -9.120 -7.154 -7.024 1.00 80.44 96 LEU A N 1
ATOM 776 C CA . LEU A 1 96 ? -8.565 -6.899 -5.696 1.00 80.44 96 LEU A CA 1
ATOM 777 C C . LEU A 1 96 ? -9.558 -6.158 -4.792 1.00 80.44 96 LEU A C 1
ATOM 779 O O . LEU A 1 96 ? -9.825 -6.626 -3.687 1.00 80.44 96 LEU A O 1
ATOM 783 N N . LEU A 1 97 ? -10.143 -5.046 -5.254 1.00 82.19 97 LEU A N 1
ATOM 784 C CA . LEU A 1 97 ? -11.099 -4.282 -4.442 1.00 82.19 97 LEU A CA 1
ATOM 785 C C . LEU A 1 97 ? -12.344 -5.105 -4.104 1.00 82.19 97 LEU A C 1
ATOM 787 O O . LEU A 1 97 ? -12.759 -5.126 -2.949 1.00 82.19 97 LEU A O 1
ATOM 791 N N . ASN A 1 98 ? -12.897 -5.847 -5.066 1.00 85.06 98 ASN A N 1
ATOM 792 C CA . ASN A 1 98 ? -14.088 -6.664 -4.825 1.00 85.06 98 ASN A CA 1
ATOM 793 C C . ASN A 1 98 ? -13.832 -7.772 -3.795 1.00 85.06 98 ASN A C 1
ATOM 795 O O . ASN A 1 98 ? -14.672 -8.009 -2.926 1.00 85.06 98 ASN A O 1
ATOM 799 N N . ILE A 1 99 ? -12.657 -8.408 -3.829 1.00 88.06 99 ILE A N 1
ATOM 800 C CA . ILE A 1 99 ? -12.290 -9.419 -2.831 1.00 88.06 99 ILE A CA 1
ATOM 801 C C . ILE A 1 99 ? -12.032 -8.771 -1.461 1.00 88.06 99 ILE A C 1
ATOM 803 O O . ILE A 1 99 ? -12.496 -9.291 -0.445 1.00 88.06 99 ILE A O 1
ATOM 807 N N . VAL A 1 100 ? -11.343 -7.626 -1.403 1.00 89.12 100 VAL A N 1
ATOM 808 C CA . VAL A 1 100 ? -11.072 -6.915 -0.140 1.00 89.12 100 VAL A CA 1
ATOM 809 C C . VAL A 1 100 ? -12.367 -6.454 0.524 1.00 89.12 100 VAL A C 1
ATOM 811 O O . VAL A 1 100 ? -12.550 -6.683 1.720 1.00 89.12 100 VAL A O 1
ATOM 814 N N . ILE A 1 101 ? -13.293 -5.873 -0.242 1.00 88.69 101 ILE A N 1
ATOM 815 C CA . ILE A 1 101 ? -14.600 -5.440 0.262 1.00 88.69 101 ILE A CA 1
ATOM 816 C C . ILE A 1 101 ? -15.402 -6.646 0.768 1.00 88.69 101 ILE A C 1
ATOM 818 O O . ILE A 1 101 ? -15.982 -6.575 1.852 1.00 88.69 101 ILE A O 1
ATOM 822 N N . ALA A 1 102 ? -15.392 -7.773 0.047 1.00 91.25 102 ALA A N 1
ATOM 823 C CA . ALA A 1 102 ? -16.081 -8.993 0.469 1.00 91.25 102 ALA A CA 1
ATOM 824 C C . ALA A 1 102 ? -15.520 -9.558 1.787 1.00 91.25 102 ALA A C 1
ATOM 826 O O . ALA A 1 102 ? -16.282 -9.856 2.711 1.00 91.25 102 ALA A O 1
ATOM 827 N N . MET A 1 103 ? -14.192 -9.654 1.917 1.00 89.81 103 MET A N 1
ATOM 828 C CA . MET A 1 103 ? -13.546 -10.083 3.163 1.00 89.81 103 MET A CA 1
ATOM 829 C C . MET A 1 103 ? -13.847 -9.125 4.314 1.00 89.81 103 MET A C 1
ATOM 831 O O . MET A 1 103 ? -14.152 -9.572 5.422 1.00 89.81 103 MET A O 1
ATOM 835 N N . PHE A 1 104 ? -13.781 -7.817 4.056 1.00 88.38 104 PHE A N 1
ATOM 836 C CA . PHE A 1 104 ? -14.072 -6.807 5.062 1.00 88.38 104 PHE A CA 1
ATOM 837 C C . PHE A 1 104 ? -15.522 -6.899 5.530 1.00 88.38 104 PHE A C 1
ATOM 839 O O . PHE A 1 104 ? -15.751 -6.962 6.729 1.00 88.38 104 PHE A O 1
ATOM 846 N N . SER A 1 105 ? -16.491 -7.002 4.619 1.00 89.62 105 SER A N 1
ATOM 847 C CA . SER A 1 105 ? -17.909 -7.159 4.960 1.00 89.62 105 SER A CA 1
ATOM 848 C C . SER A 1 105 ? -18.161 -8.414 5.806 1.00 89.62 105 SER A C 1
ATOM 850 O O . SER A 1 105 ? -18.788 -8.341 6.866 1.00 89.62 105 SER A O 1
ATOM 852 N N . ALA A 1 106 ? -17.594 -9.557 5.407 1.00 88.31 106 ALA A N 1
ATOM 853 C CA . ALA A 1 106 ? -17.737 -10.810 6.144 1.00 88.31 106 ALA A CA 1
ATOM 854 C C . ALA A 1 106 ? -17.144 -10.726 7.562 1.00 88.31 106 ALA A C 1
ATOM 856 O O . ALA A 1 106 ? -17.766 -11.157 8.536 1.00 88.31 106 ALA A O 1
ATOM 857 N N . ARG A 1 107 ? -15.946 -10.146 7.706 1.00 86.75 107 ARG A N 1
ATOM 858 C CA . ARG A 1 1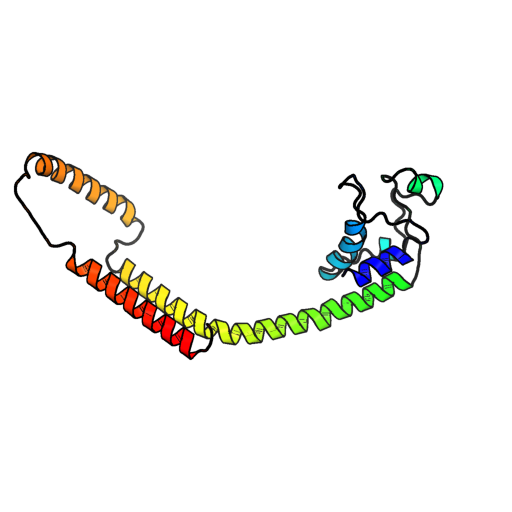07 ? -15.290 -9.985 9.012 1.00 86.75 107 ARG A CA 1
ATOM 859 C C . ARG A 1 107 ? -15.935 -8.894 9.857 1.00 86.75 107 ARG A C 1
ATOM 861 O O . ARG A 1 107 ? -16.031 -9.073 11.067 1.00 86.75 107 ARG A O 1
ATOM 868 N N . PHE A 1 108 ? -16.421 -7.819 9.246 1.00 89.25 108 PHE A N 1
ATOM 869 C CA . PHE A 1 108 ? -17.114 -6.735 9.934 1.00 89.25 108 PHE A CA 1
ATOM 870 C C . PHE A 1 108 ? -18.353 -7.259 10.656 1.00 89.25 108 PHE A C 1
ATOM 872 O O . PHE A 1 108 ? -18.515 -6.985 11.839 1.00 89.25 108 PHE A O 1
ATOM 879 N N . ASN A 1 109 ? -19.157 -8.108 10.012 1.00 83.31 109 ASN A N 1
ATOM 880 C CA . ASN A 1 109 ? -20.340 -8.705 10.643 1.00 83.31 109 ASN A CA 1
ATOM 881 C C . ASN A 1 109 ? -19.988 -9.545 11.886 1.00 83.31 109 ASN A C 1
ATOM 883 O O . ASN A 1 109 ? -20.653 -9.451 12.919 1.00 83.31 109 ASN A O 1
ATOM 887 N N . LEU A 1 110 ? -18.904 -10.324 11.819 1.00 86.31 110 LEU A N 1
ATOM 888 C CA . LEU A 1 110 ? -18.416 -11.118 12.951 1.00 86.31 110 LEU A CA 1
ATOM 889 C C . LEU A 1 110 ? -17.850 -10.240 14.079 1.00 86.31 110 LEU A C 1
ATOM 891 O O . LEU A 1 110 ? -18.098 -10.497 15.255 1.00 86.31 110 LEU A O 1
ATOM 895 N N . ILE A 1 111 ? -17.052 -9.229 13.734 1.00 88.06 111 ILE A N 1
ATOM 896 C CA . ILE A 1 111 ? -16.357 -8.377 14.706 1.00 88.06 111 ILE A CA 1
ATOM 897 C C . ILE A 1 111 ? -17.329 -7.397 15.362 1.00 88.06 111 ILE A C 1
ATOM 899 O O . ILE A 1 111 ? -17.202 -7.137 16.554 1.00 88.06 111 ILE A O 1
ATOM 903 N N . MET A 1 112 ? -18.317 -6.885 14.629 1.00 86.62 112 MET A N 1
ATOM 904 C CA . MET A 1 112 ? -19.289 -5.910 15.124 1.00 86.62 112 MET A CA 1
ATOM 905 C C . MET A 1 112 ? -20.057 -6.437 16.341 1.00 86.62 112 MET A C 1
ATOM 907 O O . MET A 1 112 ? -20.213 -5.721 17.329 1.00 86.62 112 MET A O 1
ATOM 911 N N . THR A 1 113 ? -20.470 -7.708 16.323 1.00 82.81 113 THR A N 1
ATOM 912 C CA . THR A 1 113 ? -21.188 -8.322 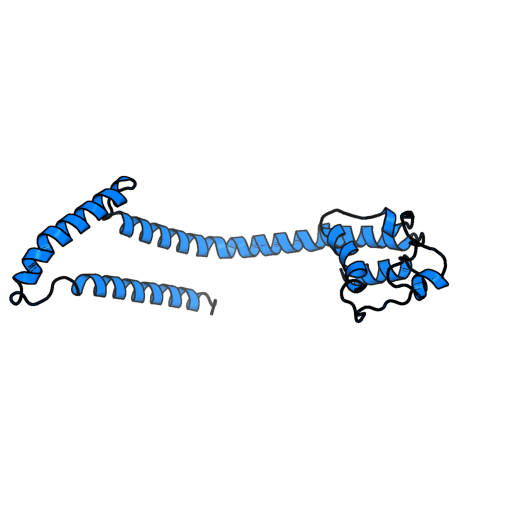17.453 1.00 82.81 113 THR A CA 1
ATOM 913 C C . THR A 1 113 ? -20.315 -8.389 18.708 1.00 82.81 113 THR A C 1
ATOM 915 O O . THR A 1 113 ? -20.717 -7.894 19.762 1.00 82.81 113 THR A O 1
ATOM 918 N N . LYS A 1 114 ? -19.078 -8.884 18.592 1.00 82.75 114 LYS A N 1
ATOM 919 C CA . LYS A 1 114 ? -18.116 -8.957 19.708 1.00 82.75 114 LYS A CA 1
ATOM 920 C C . LYS A 1 114 ? -17.686 -7.577 20.206 1.00 82.75 114 LYS A C 1
ATOM 922 O O . LYS A 1 114 ? -17.622 -7.331 21.409 1.00 82.75 114 LYS A O 1
ATOM 927 N N . SER A 1 115 ? -17.434 -6.651 19.284 1.00 86.50 115 SER A N 1
ATOM 928 C CA . SER A 1 115 ? -17.053 -5.273 19.597 1.00 86.50 115 SER A CA 1
ATOM 929 C C . SER A 1 115 ? -18.177 -4.540 20.328 1.00 86.50 115 SER A C 1
ATOM 931 O O . SER A 1 115 ? -17.914 -3.829 21.294 1.00 86.50 115 SER A O 1
ATOM 933 N N . SER A 1 116 ? -19.443 -4.782 19.962 1.00 87.50 116 SER A N 1
ATOM 934 C CA . SER A 1 116 ? -20.594 -4.204 20.665 1.00 87.50 116 SER A CA 1
ATOM 935 C C . SER A 1 116 ? -20.695 -4.672 22.122 1.00 87.50 116 SER A C 1
ATOM 937 O O . SER A 1 116 ? -20.971 -3.859 23.005 1.00 87.50 116 SER A O 1
ATOM 939 N N . GLN A 1 117 ? -20.411 -5.950 22.404 1.00 84.69 117 GLN A N 1
ATOM 940 C CA . GLN A 1 117 ? -20.371 -6.483 23.771 1.00 84.69 117 GLN A CA 1
ATOM 941 C C . GLN A 1 117 ? -19.231 -5.842 24.571 1.00 84.69 117 GLN A C 1
ATOM 943 O O . GLN A 1 117 ? -19.456 -5.331 25.670 1.00 84.69 117 GLN A O 1
ATOM 948 N N . LYS A 1 118 ? -18.032 -5.761 23.981 1.00 85.50 118 LYS A N 1
ATOM 949 C CA . LYS A 1 118 ? -16.868 -5.112 24.598 1.00 85.50 118 LYS A CA 1
ATOM 950 C C . LYS A 1 118 ? -17.096 -3.618 24.853 1.00 85.50 118 LYS A C 1
ATOM 952 O O . LYS A 1 118 ? -16.750 -3.116 25.919 1.00 85.50 118 LYS A O 1
ATOM 957 N N . TRP A 1 119 ? -17.733 -2.911 23.920 1.00 89.38 119 TRP A N 1
ATOM 958 C CA . TRP A 1 119 ? -18.118 -1.509 24.081 1.00 89.38 119 TRP A CA 1
ATOM 959 C C . TRP A 1 119 ? -19.104 -1.316 25.234 1.00 89.38 119 TRP A C 1
ATOM 961 O O . TRP A 1 119 ? -18.929 -0.406 26.041 1.00 89.38 119 TRP A O 1
ATOM 971 N N . ARG A 1 120 ? -20.118 -2.184 25.360 1.00 85.19 120 ARG A N 1
ATOM 972 C CA . ARG A 1 120 ? -21.081 -2.1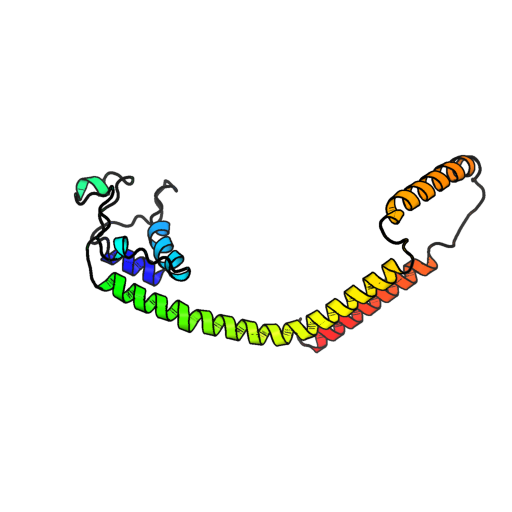29 26.475 1.00 85.19 120 ARG A CA 1
ATOM 973 C C . ARG A 1 120 ? -20.398 -2.374 27.820 1.00 85.19 120 ARG A C 1
ATOM 975 O O . ARG A 1 120 ? -20.708 -1.660 28.770 1.00 85.19 120 ARG A O 1
ATOM 982 N N . TYR A 1 121 ? -19.441 -3.300 27.880 1.00 86.44 121 TYR A N 1
ATOM 983 C CA . TYR A 1 121 ? -18.634 -3.534 29.079 1.00 86.44 121 TYR A CA 1
ATOM 984 C C . TYR A 1 121 ? -17.788 -2.310 29.448 1.00 86.44 121 TYR A C 1
ATOM 986 O O . TYR A 1 121 ? -17.879 -1.814 30.570 1.00 86.44 121 TYR A O 1
ATOM 994 N N . HIS A 1 122 ? -17.027 -1.761 28.493 1.00 87.50 122 HIS A N 1
ATOM 995 C CA . HIS A 1 122 ? -16.238 -0.549 28.727 1.00 87.50 122 HIS A CA 1
ATOM 996 C C . HIS A 1 122 ? -17.116 0.626 29.153 1.00 87.50 122 HIS A C 1
ATOM 998 O O . HIS A 1 122 ? -16.783 1.320 30.109 1.00 87.50 122 HIS A O 1
ATOM 1004 N N . ARG A 1 123 ? -18.269 0.819 28.507 1.00 89.81 123 ARG A N 1
ATOM 1005 C CA . ARG A 1 123 ? -19.216 1.873 28.876 1.00 89.81 123 ARG A CA 1
ATOM 1006 C C . ARG A 1 123 ? -19.729 1.697 30.303 1.00 89.81 123 ARG A C 1
ATOM 1008 O O . ARG A 1 123 ? -19.799 2.679 31.029 1.00 89.81 123 ARG A O 1
ATOM 1015 N N . HIS A 1 124 ? -20.068 0.478 30.711 1.00 88.00 124 HIS A N 1
ATOM 1016 C CA . HIS A 1 124 ? -20.522 0.202 32.073 1.00 88.00 124 HIS A CA 1
ATOM 1017 C C . HIS A 1 124 ? -19.416 0.446 33.109 1.00 88.00 124 HIS A C 1
ATOM 1019 O O . HIS A 1 124 ? -19.659 1.104 34.117 1.00 88.00 124 HIS A O 1
ATOM 1025 N N . SER A 1 125 ? -18.189 -0.002 32.826 1.00 85.38 125 SER A N 1
ATOM 1026 C CA . SER A 1 125 ? -17.021 0.254 33.678 1.00 85.38 125 SER A CA 1
ATOM 1027 C C . SER A 1 125 ? -16.770 1.750 33.867 1.00 85.38 125 SER A C 1
ATOM 1029 O O . SER A 1 125 ? -16.536 2.191 34.986 1.00 85.38 125 SER A O 1
ATOM 1031 N N . VAL A 1 126 ? -16.859 2.533 32.787 1.00 87.00 126 VAL A N 1
ATOM 1032 C CA . VAL A 1 126 ? -16.708 3.992 32.846 1.00 87.00 126 VAL A CA 1
ATOM 1033 C C . VAL A 1 126 ? -17.831 4.610 33.678 1.00 87.00 126 VAL A C 1
ATOM 1035 O O . VAL A 1 126 ? -17.560 5.414 34.556 1.00 87.00 126 VAL A O 1
ATOM 1038 N N . VAL A 1 127 ? -19.091 4.226 33.466 1.00 86.56 127 VAL A N 1
ATOM 1039 C CA . VAL A 1 127 ? -20.212 4.804 34.228 1.00 86.56 127 VAL A CA 1
ATOM 1040 C C . VAL A 1 127 ? -20.067 4.558 35.735 1.00 86.56 127 VAL A C 1
ATOM 1042 O O . VAL A 1 127 ? -20.200 5.510 36.498 1.00 86.56 127 VAL A O 1
ATOM 1045 N N . ILE A 1 128 ? -19.718 3.338 36.159 1.00 84.06 128 ILE A N 1
ATOM 1046 C CA . ILE A 1 128 ? -19.471 3.021 37.580 1.00 84.06 128 ILE A CA 1
ATOM 1047 C C . ILE A 1 128 ? -18.310 3.847 38.141 1.00 84.06 128 ILE A C 1
ATOM 1049 O O . ILE A 1 128 ? -18.384 4.369 39.253 1.00 84.06 128 ILE A O 1
ATOM 1053 N N . GLU A 1 129 ? -17.230 3.992 37.372 1.00 80.38 129 GLU A N 1
ATOM 1054 C CA . GLU A 1 129 ? -16.069 4.773 37.794 1.00 80.38 129 GLU A CA 1
ATOM 1055 C C . GLU A 1 129 ? -16.405 6.261 37.984 1.00 80.38 129 GLU A C 1
ATOM 1057 O O . GLU A 1 129 ? -15.842 6.914 38.866 1.00 80.38 129 GLU A O 1
ATOM 1062 N N . TYR A 1 130 ? -17.313 6.806 37.171 1.00 78.12 130 TYR A N 1
ATOM 1063 C CA . TYR A 1 130 ? -17.726 8.206 37.243 1.00 78.12 130 TYR A CA 1
ATOM 1064 C C . TYR A 1 130 ? -18.854 8.474 38.247 1.00 78.12 130 TYR A C 1
ATOM 1066 O O . TYR A 1 130 ? -19.000 9.622 38.655 1.00 78.12 130 TYR A O 1
ATOM 1074 N N . GLU A 1 131 ? -19.596 7.460 38.700 1.00 78.19 131 GLU A N 1
ATOM 1075 C CA . GLU A 1 131 ? -20.686 7.611 39.680 1.00 78.19 131 GLU A CA 1
ATOM 1076 C C . GLU A 1 131 ? -20.214 8.263 40.993 1.00 78.19 131 GLU A C 1
ATOM 1078 O O . GLU A 1 131 ? -20.905 9.103 41.561 1.00 78.19 131 GLU A O 1
ATOM 1083 N N . HIS A 1 132 ? -18.994 7.939 41.432 1.00 70.50 132 HIS A N 1
ATOM 1084 C CA . HIS A 1 132 ? -18.396 8.459 42.668 1.00 70.50 132 HIS A CA 1
ATOM 1085 C C . HIS A 1 132 ? -17.397 9.605 42.427 1.00 70.50 132 HIS A C 1
ATOM 1087 O O . HIS A 1 132 ? -16.762 10.091 43.366 1.00 70.50 132 HIS A O 1
ATOM 1093 N N . LYS A 1 133 ? -17.205 10.036 41.172 1.00 72.62 133 LYS A N 1
ATOM 1094 C CA . LYS A 1 133 ? -16.261 11.104 40.819 1.00 72.62 133 LYS A CA 1
ATOM 1095 C C . LYS A 1 133 ? -16.994 12.416 40.589 1.00 72.62 133 LYS A C 1
ATOM 1097 O O . LYS A 1 133 ? -18.026 12.485 39.936 1.00 72.62 133 LYS A O 1
ATOM 1102 N N . ILE A 1 134 ? -16.391 13.493 41.078 1.00 72.06 134 ILE A N 1
ATOM 1103 C CA . ILE A 1 134 ? -16.888 14.848 40.843 1.00 72.06 134 ILE A CA 1
ATOM 1104 C C . ILE A 1 134 ? -16.773 15.166 39.347 1.00 72.06 134 ILE A C 1
ATOM 1106 O O . ILE A 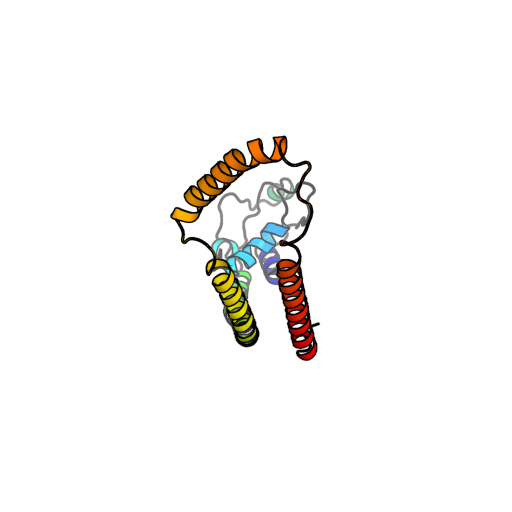1 134 ? -15.716 14.906 38.755 1.00 72.06 134 ILE A O 1
ATOM 1110 N N . PRO A 1 135 ? -17.821 15.734 38.726 1.00 74.38 135 PRO A N 1
ATOM 1111 C CA . PRO A 1 135 ? -17.808 16.056 37.306 1.00 74.38 135 PRO A CA 1
ATOM 1112 C C . PRO A 1 135 ? -16.672 17.032 36.954 1.00 74.38 135 PRO A C 1
ATOM 1114 O O . PRO A 1 135 ? -16.355 17.969 37.693 1.00 74.38 135 PRO A O 1
ATOM 1117 N N . SER A 1 136 ? -16.043 16.830 35.793 1.00 68.94 136 SER A N 1
ATOM 1118 C CA . SER A 1 136 ? -15.163 17.840 35.187 1.00 68.94 136 SER A CA 1
ATOM 1119 C C . SER A 1 136 ? -15.980 19.108 34.893 1.00 68.94 136 SER A C 1
ATOM 1121 O O . SER A 1 136 ? -17.088 18.958 34.376 1.00 68.94 136 SER A O 1
ATOM 1123 N N . PRO A 1 137 ? -15.496 20.337 35.170 1.00 67.12 137 PRO A N 1
ATOM 1124 C CA . PRO A 1 137 ? -14.102 20.749 35.398 1.00 67.12 137 PRO A CA 1
ATOM 1125 C C . PRO A 1 137 ? -13.659 20.853 36.873 1.00 67.12 137 PRO A C 1
ATOM 1127 O O . PRO A 1 137 ? -12.492 21.137 37.136 1.00 67.12 137 PRO A O 1
ATOM 1130 N N . LEU A 1 138 ? -14.544 20.604 37.845 1.00 68.50 138 LEU A N 1
ATOM 1131 C CA . LEU A 1 138 ? -14.255 20.815 39.275 1.00 68.50 138 LEU A CA 1
ATOM 1132 C C . LEU A 1 138 ? -13.419 19.695 39.920 1.00 68.50 138 LEU A C 1
ATOM 1134 O O . LEU A 1 138 ? -12.928 19.852 41.035 1.00 68.50 138 LEU A O 1
ATOM 1138 N N . ASN A 1 139 ? -13.196 18.589 39.206 1.00 77.25 139 ASN A N 1
ATOM 1139 C CA . ASN A 1 139 ? -12.395 17.452 39.671 1.00 77.25 139 ASN A CA 1
ATOM 1140 C C . ASN A 1 139 ? -10.952 17.846 40.058 1.00 77.25 139 ASN A C 1
ATOM 1142 O O . ASN A 1 139 ? -10.441 17.390 41.077 1.00 77.25 139 ASN A O 1
ATOM 1146 N N . ILE A 1 140 ? -10.301 18.716 39.277 1.00 78.75 140 ILE A N 1
ATOM 1147 C CA . ILE A 1 140 ? -8.916 19.148 39.536 1.00 78.75 140 ILE A CA 1
ATOM 1148 C C . ILE A 1 140 ? -8.823 20.046 40.783 1.00 78.75 140 ILE A C 1
ATOM 1150 O O . ILE A 1 140 ? -8.088 19.676 41.700 1.00 78.75 140 ILE A O 1
ATOM 1154 N N . PRO A 1 141 ? -9.561 21.173 40.891 1.00 78.94 141 PRO A N 1
ATOM 1155 C CA . PRO A 1 141 ? -9.466 22.029 42.073 1.00 78.94 141 PRO A CA 1
ATOM 1156 C C . PRO A 1 141 ? -9.923 21.314 43.351 1.00 78.94 141 PRO A C 1
ATOM 1158 O O . PRO A 1 141 ? -9.301 21.484 44.395 1.00 78.94 141 PRO A O 1
ATOM 1161 N N . PHE A 1 142 ? -10.944 20.454 43.282 1.00 79.75 142 PHE A N 1
ATOM 1162 C CA . PHE A 1 142 ? -11.421 19.723 44.456 1.00 79.75 142 PHE A CA 1
ATOM 1163 C C . PHE A 1 142 ? -10.430 18.655 44.939 1.00 79.75 142 PHE A C 1
ATOM 1165 O O . PHE A 1 142 ? -10.224 18.512 46.142 1.00 79.75 142 PHE A O 1
ATOM 1172 N N . ARG A 1 143 ? -9.745 17.948 44.026 1.00 81.00 143 ARG A N 1
ATOM 1173 C CA . ARG A 1 143 ? -8.649 17.037 44.404 1.00 81.00 143 ARG A CA 1
ATOM 1174 C C . ARG A 1 143 ? -7.500 17.774 45.079 1.00 81.00 143 ARG A C 1
ATOM 1176 O O . ARG A 1 143 ? -6.977 17.272 46.067 1.00 81.00 143 ARG A O 1
ATOM 1183 N N . VAL A 1 144 ? -7.130 18.955 44.581 1.00 81.88 144 VAL A N 1
ATOM 1184 C CA . VAL A 1 144 ? -6.085 19.784 45.203 1.00 81.88 144 VAL A CA 1
ATOM 1185 C C . VAL A 1 144 ? -6.505 20.215 46.610 1.00 81.88 144 VAL A C 1
ATOM 1187 O O . VAL A 1 144 ? -5.709 20.087 47.534 1.00 81.88 144 VAL A O 1
ATOM 1190 N N . LEU A 1 145 ? -7.757 20.635 46.811 1.00 81.44 145 LEU A N 1
ATOM 1191 C CA . LEU A 1 145 ? -8.277 20.998 48.135 1.00 81.44 145 LEU A CA 1
ATOM 1192 C C . LEU A 1 145 ? -8.304 19.815 49.111 1.00 81.44 145 LEU A C 1
ATOM 1194 O O . LEU A 1 145 ? -7.893 19.986 50.256 1.00 81.44 145 LEU A O 1
ATOM 1198 N N . ILE A 1 146 ? -8.721 18.620 48.670 1.00 82.06 146 ILE A N 1
ATOM 1199 C CA . ILE A 1 146 ? -8.656 17.411 49.508 1.00 82.06 146 ILE A CA 1
ATOM 1200 C C . ILE A 1 146 ? -7.211 17.112 49.894 1.00 82.06 146 ILE A C 1
ATOM 1202 O O . ILE A 1 146 ? -6.953 16.876 51.065 1.00 82.06 146 ILE A O 1
ATOM 1206 N N . ILE A 1 147 ? -6.270 17.131 48.944 1.00 82.94 147 ILE A N 1
ATOM 1207 C CA . ILE A 1 147 ? -4.857 16.837 49.224 1.00 82.94 147 ILE A CA 1
ATOM 1208 C C . ILE A 1 147 ? -4.272 17.875 50.186 1.00 82.94 147 ILE A C 1
ATOM 1210 O O . ILE A 1 147 ? -3.569 17.496 51.113 1.00 82.94 147 ILE A O 1
ATOM 1214 N N . LEU A 1 148 ? -4.586 19.163 50.020 1.00 83.00 148 LEU A N 1
ATOM 1215 C CA . LEU A 1 148 ? -4.139 20.220 50.932 1.00 83.00 148 LEU A CA 1
ATOM 1216 C C . LEU A 1 148 ? -4.733 20.058 52.333 1.00 83.00 148 LEU A C 1
ATOM 1218 O O . LEU A 1 148 ? -4.002 20.175 53.311 1.00 83.00 148 LEU A O 1
ATOM 1222 N N . PHE A 1 149 ? -6.028 19.750 52.443 1.00 82.06 149 PHE A N 1
ATOM 1223 C CA . PHE A 1 149 ? -6.672 19.463 53.725 1.00 82.06 149 PHE A CA 1
ATOM 1224 C C . PHE A 1 149 ? -6.082 18.212 54.380 1.00 82.06 149 PHE A C 1
ATOM 1226 O O . PHE A 1 149 ? -5.795 18.230 55.573 1.00 82.06 149 PHE A O 1
ATOM 1233 N N . TYR A 1 150 ? -5.832 17.161 53.595 1.00 79.94 150 TYR A N 1
ATOM 1234 C CA . TYR A 1 150 ? -5.163 15.954 54.058 1.00 79.94 150 TYR A CA 1
ATOM 1235 C C . TYR A 1 150 ? -3.768 16.314 54.561 1.00 79.94 150 TYR A C 1
ATOM 1237 O O . TYR A 1 150 ? -3.513 16.141 55.730 1.00 79.94 150 TYR A O 1
ATOM 1245 N N . VAL A 1 151 ? -2.894 16.948 53.780 1.00 80.75 151 VAL A N 1
ATOM 1246 C CA . VAL A 1 151 ? -1.546 17.347 54.236 1.00 80.75 151 VAL A CA 1
ATOM 1247 C C . VAL A 1 151 ? -1.594 18.245 55.484 1.00 80.75 151 VAL A C 1
ATOM 1249 O O . VAL A 1 151 ? -0.825 18.022 56.415 1.00 80.75 151 VAL A O 1
ATOM 1252 N N . MET A 1 152 ? -2.522 19.205 55.559 1.00 73.62 152 MET A N 1
ATOM 1253 C CA . MET A 1 152 ? -2.670 20.111 56.708 1.00 73.62 152 MET A CA 1
ATOM 1254 C C . MET A 1 152 ? -3.200 19.427 57.974 1.00 73.62 152 MET A C 1
ATOM 1256 O O . MET A 1 152 ? -2.834 19.835 59.071 1.00 73.62 152 MET A O 1
ATOM 1260 N N . CYS A 1 153 ? -4.046 18.405 57.843 1.00 67.62 153 CYS A N 1
ATOM 1261 C CA . CYS A 1 153 ? -4.616 17.656 58.966 1.00 67.62 153 CYS A CA 1
ATOM 1262 C C . CYS A 1 153 ? -3.756 16.430 59.334 1.00 67.62 153 CYS A C 1
ATOM 1264 O O . CYS A 1 153 ? -3.665 16.054 60.496 1.00 67.62 153 CYS A O 1
ATOM 1266 N N . TYR A 1 154 ? -3.055 15.853 58.359 1.00 67.06 154 TYR A N 1
ATOM 1267 C CA . TYR A 1 154 ? -2.251 14.639 58.476 1.00 67.06 154 TYR A CA 1
ATOM 1268 C C . TYR A 1 154 ? -0.818 14.926 58.943 1.00 67.06 154 TYR A C 1
ATOM 1270 O O . TYR A 1 154 ? -0.250 14.073 59.606 1.00 67.06 154 TYR A O 1
ATOM 1278 N N . LEU A 1 155 ? -0.229 16.108 58.695 1.00 64.25 155 LEU A N 1
ATOM 1279 C CA . LEU A 1 155 ? 1.049 16.501 59.325 1.00 64.25 155 LEU A CA 1
ATOM 1280 C C . LEU A 1 155 ? 0.973 16.621 60.862 1.00 64.25 155 LEU A C 1
ATOM 1282 O O . LEU A 1 155 ? 1.842 16.061 61.531 1.00 64.25 155 LEU A O 1
ATOM 1286 N N . PRO A 1 156 ? -0.024 17.311 61.454 1.00 62.41 156 PRO A N 1
ATOM 1287 C CA . PRO A 1 156 ? -0.177 17.340 62.907 1.00 62.41 156 PRO A CA 1
ATOM 1288 C C . PRO A 1 156 ? -0.615 15.981 63.473 1.00 62.41 156 PRO A C 1
ATOM 1290 O O . PRO A 1 156 ? -0.293 15.678 64.616 1.00 62.41 156 PRO A O 1
ATOM 1293 N N . PHE A 1 157 ? -1.276 15.138 62.671 1.00 60.25 157 PHE A N 1
ATOM 1294 C CA . PHE A 1 157 ? -1.615 13.765 63.046 1.00 60.25 157 PHE A CA 1
ATOM 1295 C C . PHE A 1 157 ? -0.393 12.825 63.002 1.00 60.25 157 PHE A C 1
ATOM 1297 O O . PHE A 1 157 ? -0.193 12.079 63.946 1.00 60.25 157 PHE A O 1
ATOM 1304 N N . TYR A 1 158 ? 0.502 12.902 62.007 1.00 58.34 158 TYR A N 1
ATOM 1305 C CA . TYR A 1 158 ? 1.723 12.070 61.928 1.00 58.34 158 TYR A CA 1
ATOM 1306 C C . TYR A 1 158 ? 2.728 12.354 63.048 1.00 58.34 158 TYR A C 1
ATOM 1308 O O . TYR A 1 158 ? 3.442 11.452 63.472 1.00 58.34 158 TYR A O 1
ATOM 1316 N N . LEU A 1 159 ? 2.775 13.594 63.545 1.00 57.47 159 LEU A N 1
ATOM 1317 C CA . LEU A 1 159 ? 3.535 13.947 64.749 1.00 57.47 159 LEU A CA 1
ATOM 1318 C C . LEU A 1 159 ? 2.841 13.488 66.050 1.00 57.47 159 LEU A C 1
ATOM 1320 O O . LEU A 1 159 ? 3.463 13.546 67.107 1.00 57.47 159 LEU A O 1
ATOM 1324 N N . CYS A 1 160 ? 1.581 13.035 65.984 1.00 58.25 160 CYS A N 1
ATOM 1325 C CA . CYS A 1 160 ? 0.763 12.622 67.131 1.00 58.25 160 CYS A CA 1
ATOM 1326 C C . CYS A 1 160 ? 0.386 11.121 67.143 1.00 58.25 160 CYS A C 1
ATOM 1328 O O . CYS A 1 160 ? -0.127 10.653 68.158 1.00 58.25 160 CYS A O 1
ATOM 1330 N N . ASN A 1 161 ? 0.621 10.352 66.070 1.00 51.69 161 ASN A N 1
ATOM 1331 C CA . ASN A 1 161 ? 0.072 8.998 65.917 1.00 51.69 161 ASN A CA 1
ATOM 1332 C C . ASN A 1 161 ? 1.125 7.878 65.906 1.00 51.69 161 ASN A C 1
ATOM 1334 O O . ASN A 1 161 ? 1.339 7.197 64.907 1.00 51.69 161 ASN A O 1
ATOM 1338 N N . GLU A 1 162 ? 1.677 7.607 67.085 1.00 49.44 162 GLU A N 1
ATOM 1339 C CA . GLU A 1 162 ? 2.050 6.244 67.498 1.00 49.44 162 GLU A CA 1
ATOM 1340 C C . GLU A 1 162 ? 0.827 5.491 68.091 1.00 49.44 162 GLU A C 1
ATOM 1342 O O . GLU A 1 162 ? 0.969 4.458 68.730 1.00 49.44 162 GLU A O 1
ATOM 1347 N N . CYS A 1 163 ? -0.402 5.993 67.876 1.00 49.56 163 CYS A N 1
ATOM 1348 C CA . CYS A 1 163 ? -1.646 5.450 68.435 1.00 49.56 163 CYS A CA 1
ATOM 1349 C C . CYS A 1 163 ? -2.807 5.470 67.416 1.00 49.56 163 CYS A C 1
ATOM 1351 O O . CYS A 1 163 ? -3.638 6.367 67.469 1.00 49.56 163 CYS A O 1
ATOM 1353 N N . ALA A 1 164 ? -2.894 4.512 66.489 1.00 38.41 164 ALA A N 1
ATOM 1354 C CA . ALA A 1 164 ? -4.169 3.932 66.013 1.00 38.41 164 ALA A CA 1
ATOM 1355 C C . ALA A 1 164 ? -3.898 2.977 64.847 1.00 38.41 164 ALA A C 1
ATOM 1357 O O . ALA A 1 164 ? -3.722 3.372 63.695 1.00 38.41 164 ALA A O 1
ATOM 1358 N N . GLU A 1 165 ? -3.859 1.710 65.204 1.00 41.72 165 GLU A N 1
ATOM 1359 C CA . GLU A 1 165 ? -3.698 0.545 64.359 1.00 41.72 165 GLU A CA 1
ATOM 1360 C C . GLU A 1 165 ? -5.031 0.192 63.657 1.00 41.72 165 GLU A C 1
ATOM 1362 O O . GLU A 1 165 ? -6.105 0.291 64.244 1.00 41.72 165 GLU A O 1
ATOM 1367 N N . GLU A 1 166 ? -4.905 -0.216 62.391 1.00 43.31 166 GLU A N 1
ATOM 1368 C CA . GLU A 1 166 ? -5.732 -1.185 61.650 1.00 43.31 166 GLU A CA 1
ATOM 1369 C C . GLU A 1 166 ? -7.155 -0.891 61.087 1.00 43.31 166 GLU A C 1
ATOM 1371 O O . GLU A 1 166 ? -8.147 -0.643 61.765 1.00 43.31 166 GLU A O 1
ATOM 1376 N N . THR A 1 167 ? -7.245 -1.183 59.773 1.00 45.19 167 THR A N 1
ATOM 1377 C CA . THR A 1 167 ? -8.352 -1.829 59.022 1.00 45.19 167 THR A CA 1
ATOM 1378 C C . THR A 1 167 ? -9.665 -1.091 58.725 1.00 45.19 167 THR A C 1
ATOM 1380 O O . THR A 1 167 ? -10.682 -1.408 59.321 1.00 45.19 167 THR A O 1
ATOM 1383 N N . ILE A 1 168 ? -9.726 -0.288 57.643 1.00 45.34 168 ILE A N 1
ATOM 1384 C CA . ILE A 1 168 ? -10.964 -0.168 56.810 1.00 45.34 168 ILE A CA 1
ATOM 1385 C C . ILE A 1 168 ? -10.675 -0.085 55.283 1.00 45.34 168 ILE A C 1
ATOM 1387 O O . ILE A 1 168 ? -11.580 0.132 54.487 1.00 45.34 168 ILE A O 1
ATOM 1391 N N . GLN A 1 169 ? -9.444 -0.306 54.796 1.00 46.62 169 GLN A N 1
ATOM 1392 C CA . GLN A 1 169 ? -9.128 -0.116 53.359 1.00 46.62 169 GLN A CA 1
ATOM 1393 C C . GLN A 1 169 ? -8.557 -1.350 52.645 1.00 46.62 169 GLN A C 1
ATOM 1395 O O . GLN A 1 169 ? -7.849 -1.223 51.653 1.00 46.62 169 GLN A O 1
ATOM 1400 N N . GLY A 1 170 ? -8.888 -2.547 53.135 1.00 45.44 170 GLY A N 1
ATOM 1401 C CA . GLY A 1 170 ? -8.612 -3.813 52.438 1.00 45.44 170 GLY A CA 1
ATOM 1402 C C . GLY A 1 170 ? -9.861 -4.466 51.839 1.00 45.44 170 GLY A C 1
ATOM 1403 O O . GLY A 1 170 ? -9.832 -4.964 50.720 1.00 45.44 170 GLY A O 1
ATOM 1404 N N . HIS A 1 171 ? -11.003 -4.403 52.534 1.00 47.12 171 HIS A N 1
ATOM 1405 C CA . HIS A 1 171 ? -12.110 -5.316 52.234 1.00 47.12 171 HIS A CA 1
ATOM 1406 C C . HIS A 1 171 ? -12.856 -5.021 50.914 1.00 47.12 171 HIS A C 1
ATOM 1408 O O . HIS A 1 171 ? -13.233 -5.954 50.211 1.00 47.12 171 HIS A O 1
ATOM 1414 N N . GLY A 1 172 ? -13.022 -3.747 50.533 1.00 49.66 172 GLY A N 1
ATOM 1415 C CA . GLY A 1 172 ? -13.752 -3.376 49.308 1.00 49.66 172 GLY A CA 1
ATOM 1416 C C . GLY A 1 172 ? -12.932 -3.464 48.013 1.00 49.66 172 GLY A C 1
ATOM 1417 O O . GLY A 1 172 ? -13.489 -3.679 46.937 1.00 49.66 172 GLY A O 1
ATOM 1418 N N . ILE A 1 173 ? -11.605 -3.317 48.098 1.00 56.28 173 ILE A N 1
ATOM 1419 C CA . ILE A 1 173 ? -10.713 -3.374 46.928 1.00 56.28 173 ILE A CA 1
ATOM 1420 C C . ILE A 1 173 ? -10.482 -4.834 46.521 1.00 56.28 173 ILE A C 1
ATOM 1422 O O . ILE A 1 173 ? -10.500 -5.135 45.327 1.00 56.28 173 ILE A O 1
ATOM 1426 N N . ASP A 1 174 ? -10.370 -5.746 47.492 1.00 57.31 174 ASP A N 1
ATOM 1427 C CA . ASP A 1 174 ? -10.231 -7.180 47.229 1.00 57.31 174 ASP A CA 1
ATOM 1428 C C . ASP A 1 174 ? -11.499 -7.787 46.609 1.00 57.31 174 ASP A C 1
ATOM 1430 O O . ASP A 1 174 ? -11.396 -8.545 45.645 1.00 57.31 174 ASP A O 1
ATOM 1434 N N . GLU A 1 175 ? -12.702 -7.383 47.040 1.00 63.25 175 GLU A N 1
ATOM 1435 C CA . GLU A 1 175 ? -13.953 -7.820 46.397 1.00 63.25 175 GLU A CA 1
ATOM 1436 C C . GLU A 1 175 ? -14.094 -7.307 44.955 1.00 63.25 175 GLU A C 1
ATOM 1438 O O . GLU A 1 175 ? -14.530 -8.049 44.068 1.00 63.25 175 GLU A O 1
ATOM 1443 N N . MET A 1 176 ? -13.699 -6.058 44.679 1.00 58.09 176 MET A N 1
ATOM 1444 C CA . MET A 1 176 ? -13.702 -5.520 43.313 1.00 58.09 176 MET A CA 1
ATOM 1445 C C . MET A 1 176 ? -12.669 -6.218 42.422 1.00 58.09 176 MET A C 1
ATOM 1447 O O . MET A 1 176 ? -12.975 -6.553 41.275 1.00 58.09 176 MET A O 1
ATOM 1451 N N . LEU A 1 177 ? -11.467 -6.484 42.938 1.00 67.44 177 LEU A N 1
ATOM 1452 C CA . LEU A 1 177 ? -10.413 -7.197 42.218 1.00 67.44 177 LEU A CA 1
ATOM 1453 C C . LEU A 1 177 ? -10.817 -8.654 41.936 1.00 67.44 177 LEU A C 1
ATOM 1455 O O . LEU A 1 177 ? -10.526 -9.189 40.865 1.00 67.44 177 LEU A O 1
ATOM 1459 N N . GLN A 1 178 ? -11.533 -9.283 42.867 1.00 72.38 178 GLN A N 1
ATOM 1460 C CA . GLN A 1 178 ? -12.042 -10.643 42.730 1.00 72.38 178 GLN A CA 1
ATOM 1461 C C . GLN A 1 178 ? -13.188 -10.721 41.714 1.00 72.38 178 GLN A C 1
ATOM 1463 O O . GLN A 1 178 ? -13.147 -11.584 40.837 1.00 72.38 178 GLN A O 1
ATOM 1468 N N . ARG A 1 179 ? -14.121 -9.756 41.709 1.00 72.12 179 ARG A N 1
ATOM 1469 C CA . ARG A 1 179 ? -15.146 -9.643 40.653 1.00 72.12 179 ARG A CA 1
ATOM 1470 C C . ARG A 1 179 ? -14.547 -9.387 39.275 1.00 72.12 179 ARG A C 1
ATOM 1472 O O . ARG A 1 179 ? -15.014 -9.974 38.306 1.00 72.12 179 ARG A O 1
ATOM 1479 N N . GLN A 1 180 ? -13.504 -8.562 39.170 1.00 73.75 180 GLN A N 1
ATOM 1480 C CA . GLN A 1 180 ? -12.795 -8.339 37.903 1.00 73.75 180 GLN A CA 1
ATOM 1481 C C . GLN A 1 180 ? -12.105 -9.621 37.406 1.00 73.75 180 GLN A C 1
ATOM 1483 O O . GLN A 1 180 ? -12.173 -9.926 36.217 1.00 73.75 180 GLN A O 1
ATOM 1488 N N . ARG A 1 181 ? -11.494 -10.420 38.298 1.00 76.75 181 ARG A N 1
ATOM 1489 C CA . ARG A 1 181 ? -10.902 -11.724 37.935 1.00 76.75 181 ARG A CA 1
ATOM 1490 C C . ARG A 1 181 ? -11.943 -12.760 37.521 1.00 76.75 181 ARG A C 1
ATOM 1492 O O . ARG A 1 181 ? -11.669 -13.554 36.626 1.00 76.75 181 ARG A O 1
ATOM 1499 N N . GLU A 1 182 ? -13.103 -12.789 38.169 1.00 80.44 182 GLU A N 1
ATOM 1500 C CA . GLU A 1 182 ? -14.189 -13.696 37.787 1.00 80.44 182 GLU A CA 1
ATOM 1501 C C . GLU A 1 182 ? -14.815 -13.293 36.454 1.00 80.44 182 GLU A C 1
ATOM 1503 O O . GLU A 1 182 ? -14.969 -14.143 35.584 1.00 80.44 182 GLU A O 1
ATOM 1508 N N . PHE A 1 183 ? -15.048 -11.999 36.224 1.00 74.69 183 PHE A N 1
ATOM 1509 C CA . PHE A 1 183 ? -15.490 -11.503 34.919 1.00 74.69 183 PHE A CA 1
ATOM 1510 C C . PHE A 1 183 ? -14.479 -11.799 33.808 1.00 74.69 183 PHE A C 1
ATOM 1512 O O . PHE A 1 183 ? -14.870 -12.233 32.727 1.00 74.69 183 PHE A O 1
ATOM 1519 N N . ALA A 1 184 ? -13.181 -11.615 34.070 1.00 74.25 184 ALA A N 1
ATOM 1520 C CA . ALA A 1 184 ? -12.134 -11.981 33.121 1.00 74.25 184 ALA A CA 1
ATOM 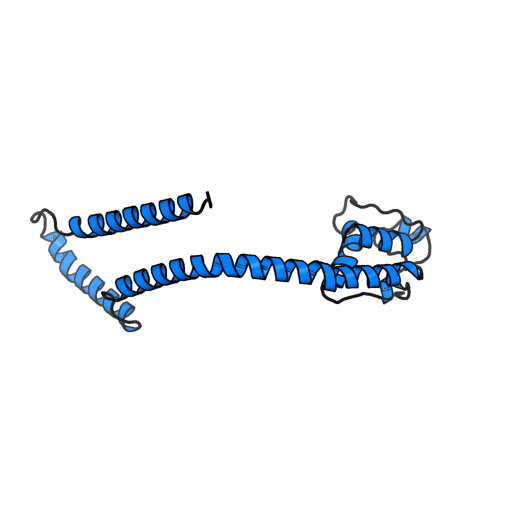1521 C C . ALA A 1 184 ? -12.141 -13.489 32.819 1.00 74.25 184 ALA A C 1
ATOM 1523 O O . ALA A 1 184 ? -11.967 -13.869 31.665 1.00 74.25 184 ALA A O 1
ATOM 1524 N N . ARG A 1 185 ? -12.401 -14.345 33.819 1.00 79.25 185 ARG A N 1
ATOM 1525 C CA . ARG A 1 185 ? -12.562 -15.793 33.608 1.00 79.25 185 ARG A CA 1
ATOM 1526 C C . ARG A 1 185 ? -13.772 -16.128 32.737 1.00 79.25 185 ARG A C 1
ATOM 1528 O O . ARG A 1 185 ? -13.606 -16.892 31.795 1.00 79.25 185 ARG A O 1
ATOM 1535 N N . VAL A 1 186 ? -14.930 -15.513 32.980 1.00 77.19 186 VAL A N 1
ATOM 1536 C CA . VAL A 1 186 ? -16.139 -15.751 32.169 1.00 77.19 186 VAL A CA 1
ATOM 1537 C C . VAL A 1 186 ? -15.933 -15.321 30.718 1.00 77.19 186 VAL A C 1
ATOM 1539 O O . VAL A 1 186 ? -16.311 -16.048 29.807 1.00 77.19 186 VAL A O 1
ATOM 1542 N N . ILE A 1 187 ? -15.283 -14.177 30.480 1.00 74.44 187 ILE A N 1
ATOM 1543 C CA . ILE A 1 187 ? -14.979 -13.719 29.116 1.00 74.44 187 ILE A CA 1
ATOM 1544 C C . ILE A 1 187 ? -14.019 -14.688 28.413 1.00 74.44 187 ILE A C 1
ATOM 1546 O O . ILE A 1 187 ? -14.222 -14.989 27.240 1.00 74.44 187 ILE A O 1
ATOM 1550 N N . LEU A 1 188 ? -13.006 -15.202 29.118 1.00 72.69 188 LEU A N 1
ATOM 1551 C CA . LEU A 1 188 ? -12.069 -16.185 28.565 1.00 72.69 188 LEU A CA 1
ATOM 1552 C C . LEU A 1 188 ? -12.741 -17.534 28.265 1.00 72.69 188 LEU A C 1
ATOM 1554 O O . LEU A 1 188 ? -12.427 -18.153 27.251 1.00 72.69 188 LEU A O 1
ATOM 1558 N N . GLU A 1 189 ? -13.674 -17.988 29.103 1.00 78.56 189 GLU A N 1
ATOM 1559 C CA . GLU A 1 189 ? -14.483 -19.187 28.836 1.00 78.56 189 GLU A CA 1
ATOM 1560 C C . GLU A 1 189 ? -15.414 -18.976 27.637 1.00 78.56 189 GLU A C 1
ATOM 1562 O O . GLU A 1 189 ? -15.453 -19.810 26.735 1.00 78.56 189 GLU A O 1
ATOM 1567 N N . GLU A 1 190 ? -16.061 -17.814 27.543 1.00 73.62 190 GLU A N 1
ATOM 1568 C CA . GLU A 1 190 ? -16.911 -17.460 26.404 1.00 73.62 190 GLU A CA 1
ATOM 1569 C C . GLU A 1 190 ? -16.107 -17.322 25.093 1.00 73.62 190 GLU A C 1
ATOM 1571 O O . GLU A 1 190 ? -16.631 -17.546 23.999 1.00 73.62 190 GLU A O 1
ATOM 1576 N N . GLU A 1 191 ? -14.826 -16.956 25.178 1.00 69.94 191 GLU A N 1
ATOM 1577 C CA . GLU A 1 191 ? -13.899 -16.890 24.044 1.00 69.94 191 GLU A CA 1
ATOM 1578 C C . GLU A 1 191 ? -13.402 -18.286 23.618 1.00 69.94 191 GLU A C 1
ATOM 1580 O O . GLU A 1 191 ? -13.282 -18.557 22.417 1.00 69.94 191 GLU A O 1
ATOM 1585 N N . LYS A 1 192 ? -13.216 -19.198 24.583 1.00 71.69 192 LYS A N 1
ATOM 1586 C CA . LYS A 1 192 ? -12.849 -20.606 24.369 1.00 71.69 192 LYS A CA 1
ATOM 1587 C C . LYS A 1 192 ? -13.990 -21.419 23.747 1.00 71.69 192 LYS A C 1
ATOM 1589 O O . LYS A 1 192 ? -13.757 -22.157 22.793 1.00 71.69 192 LYS A O 1
ATOM 1594 N N . ASP A 1 193 ? -15.226 -21.215 24.198 1.00 66.88 193 ASP A N 1
ATOM 1595 C CA . ASP A 1 193 ? -16.419 -21.884 23.653 1.00 66.88 193 ASP A CA 1
ATOM 1596 C C . ASP A 1 193 ? -16.746 -21.438 22.220 1.00 66.88 193 ASP A C 1
ATOM 1598 O O . ASP A 1 193 ? -17.333 -22.182 21.433 1.00 66.88 193 ASP A O 1
ATOM 1602 N N . LYS A 1 194 ? -16.318 -20.229 21.841 1.00 69.44 194 LYS A N 1
ATOM 1603 C CA . LYS A 1 194 ? -16.436 -19.705 20.472 1.00 69.44 194 LYS A CA 1
ATOM 1604 C C . LYS A 1 194 ? -15.267 -20.120 19.563 1.00 69.44 194 LYS A C 1
ATOM 1606 O O . LYS A 1 194 ? -15.225 -19.667 18.417 1.00 69.44 194 LYS A O 1
ATOM 1611 N N . GLY A 1 195 ? -14.341 -20.958 20.047 1.00 54.03 195 GLY A N 1
ATOM 1612 C CA . GLY A 1 195 ? -13.239 -21.537 19.269 1.00 54.03 195 GLY A CA 1
ATOM 1613 C C . GLY A 1 195 ? -12.242 -20.512 18.721 1.00 54.03 195 GLY A C 1
ATOM 1614 O O . GLY A 1 195 ? -11.751 -20.679 17.606 1.00 54.03 195 GLY A O 1
ATOM 1615 N N . LEU A 1 196 ? -12.002 -19.412 19.447 1.00 55.66 196 LEU A N 1
ATOM 1616 C CA . LEU A 1 196 ? -11.096 -18.326 19.033 1.00 55.66 196 LEU A CA 1
ATOM 1617 C C . LEU A 1 196 ? -9.709 -18.363 19.682 1.00 55.66 196 LEU A C 1
ATOM 1619 O O . LEU A 1 196 ? -8.926 -17.439 19.455 1.00 55.66 196 LEU A O 1
ATOM 1623 N N . ILE A 1 197 ? -9.407 -19.420 20.438 1.00 47.59 197 ILE A N 1
ATOM 1624 C CA . ILE A 1 197 ? -8.085 -19.735 20.993 1.00 47.59 197 ILE A CA 1
ATOM 1625 C C . ILE A 1 197 ? -7.768 -21.190 20.660 1.00 47.59 197 ILE A C 1
ATOM 1627 O O . ILE A 1 197 ? -8.678 -22.030 20.848 1.00 47.59 197 ILE A O 1
#